Protein AF-A0A7D9LIM7-F1 (afdb_monomer_lite)

Organism: Paramuricea clavata (NCBI:txid317549)

Radius of gyration: 19.5 Å; chains: 1; bounding box: 39×49×57 Å

Secondary structure (DSSP, 8-state):
----PPPHHHHHHHHHH-SSPPTTTS----GGGSHHHHHHTTPPPPS-EEEEE--SHHHHHHHHHHHHH-SSEEEEEES-SSSHHHHHHHHTTPEEEE--TT-HHHHHHHHTTEEEEEEE--GGGT--HHHHHHHHHHHHHHHHHTT-SEEEEEE---HHHHTT-----HHHHHHHHHHHTTT-EEEEEEPP-

Structure (mmCIF, N/CA/C/O backbone):
data_AF-A0A7D9LIM7-F1
#
_entry.id   AF-A0A7D9LIM7-F1
#
loop_
_atom_site.group_PDB
_atom_site.id
_atom_site.type_symbol
_atom_site.label_atom_id
_atom_site.label_alt_id
_atom_site.label_comp_id
_atom_site.label_asym_id
_atom_site.label_entity_id
_atom_site.label_seq_id
_atom_site.pdbx_PDB_ins_code
_atom_site.Cartn_x
_atom_site.Cartn_y
_atom_site.Cartn_z
_atom_site.occupancy
_atom_site.B_iso_or_equiv
_atom_site.auth_seq_id
_atom_site.auth_comp_id
_atom_site.auth_asym_id
_atom_site.auth_atom_id
_atom_site.pdbx_PDB_model_num
ATOM 1 N N . THR A 1 1 ? -20.450 12.320 12.839 1.00 42.28 1 THR A N 1
ATOM 2 C CA . THR A 1 1 ? -20.352 13.782 12.617 1.00 42.28 1 THR A CA 1
ATOM 3 C C . THR A 1 1 ? -18.895 14.233 12.682 1.00 42.28 1 THR A C 1
ATOM 5 O O . THR A 1 1 ? -18.434 14.629 13.735 1.00 42.28 1 THR A O 1
ATOM 8 N N . TRP A 1 2 ? -18.149 14.119 11.572 1.00 34.06 2 TRP A N 1
ATOM 9 C CA . TRP A 1 2 ? -16.714 14.489 11.450 1.00 34.06 2 TRP A CA 1
ATOM 10 C C . TRP A 1 2 ? -16.369 15.052 10.046 1.00 34.06 2 TRP A C 1
ATOM 12 O O . TRP A 1 2 ? -15.216 15.102 9.632 1.00 34.06 2 TRP A O 1
ATOM 22 N N . CYS A 1 3 ? -17.380 15.469 9.279 1.00 34.19 3 CYS A N 1
ATOM 23 C CA . CYS A 1 3 ? -17.228 16.027 7.933 1.00 34.19 3 CYS A CA 1
ATOM 24 C C . CYS A 1 3 ? -18.175 17.217 7.783 1.00 34.19 3 CYS A C 1
ATOM 26 O O . CYS A 1 3 ? -19.328 17.047 7.401 1.00 34.19 3 CYS A O 1
ATOM 28 N N . ALA A 1 4 ? -17.690 18.412 8.106 1.00 46.47 4 ALA A N 1
ATOM 29 C CA . ALA A 1 4 ? -18.356 19.661 7.765 1.00 46.47 4 ALA A CA 1
ATOM 30 C C . ALA A 1 4 ? -17.348 20.575 7.058 1.00 46.47 4 ALA A C 1
ATOM 32 O O . ALA A 1 4 ? -16.203 20.701 7.499 1.00 46.47 4 ALA A O 1
ATOM 33 N N . LYS A 1 5 ? -17.766 21.184 5.942 1.00 41.69 5 LYS A N 1
ATOM 34 C CA . LYS A 1 5 ? -17.072 22.329 5.341 1.00 41.69 5 LYS A CA 1
ATOM 35 C C . LYS A 1 5 ? -17.491 23.569 6.130 1.00 41.69 5 LYS A C 1
ATOM 37 O O . LYS A 1 5 ? -18.683 23.851 6.214 1.00 41.69 5 LYS A O 1
ATOM 42 N N . TYR A 1 6 ? -16.529 24.280 6.705 1.00 55.56 6 TYR A N 1
ATOM 43 C CA . TYR A 1 6 ? -16.779 25.526 7.430 1.00 55.56 6 TYR A CA 1
ATOM 44 C C . TYR A 1 6 ? -16.590 26.732 6.506 1.00 55.56 6 TYR A C 1
ATOM 46 O O . TYR A 1 6 ? -15.760 26.690 5.599 1.00 55.56 6 TYR A O 1
ATOM 54 N N . ARG A 1 7 ? -17.357 27.799 6.749 1.00 60.97 7 ARG A N 1
ATOM 55 C CA . ARG A 1 7 ? -17.121 29.126 6.157 1.00 60.97 7 ARG A CA 1
ATOM 56 C C . ARG A 1 7 ? -16.008 29.838 6.931 1.00 60.97 7 ARG A C 1
ATOM 58 O O . ARG A 1 7 ? -15.891 29.613 8.133 1.00 60.97 7 ARG A O 1
ATOM 65 N N . GLU A 1 8 ? -15.222 30.689 6.275 1.00 67.12 8 GLU A N 1
ATOM 66 C CA . GLU A 1 8 ? -14.072 31.378 6.896 1.00 67.12 8 GLU A CA 1
ATOM 67 C C . GLU A 1 8 ? -14.460 32.188 8.143 1.00 67.12 8 GLU A C 1
ATOM 69 O O . GLU A 1 8 ? -13.792 32.096 9.169 1.00 67.12 8 GLU A O 1
ATOM 74 N N . GLU A 1 9 ? -15.605 32.869 8.106 1.00 73.94 9 GLU A N 1
ATOM 75 C CA . GLU A 1 9 ? -16.176 33.613 9.242 1.00 73.94 9 GLU A CA 1
ATOM 76 C C . GLU A 1 9 ? -16.407 32.715 10.470 1.00 73.94 9 GLU A C 1
ATOM 78 O O . GLU A 1 9 ? -16.164 33.106 11.610 1.00 73.94 9 GLU A O 1
ATOM 83 N N . TYR A 1 10 ? -16.839 31.473 10.237 1.00 69.25 10 TYR A N 1
ATOM 84 C CA . TYR A 1 10 ? -17.068 30.494 11.297 1.00 69.25 10 TYR A CA 1
ATOM 85 C C . TYR A 1 10 ? -15.749 29.935 11.844 1.00 69.25 10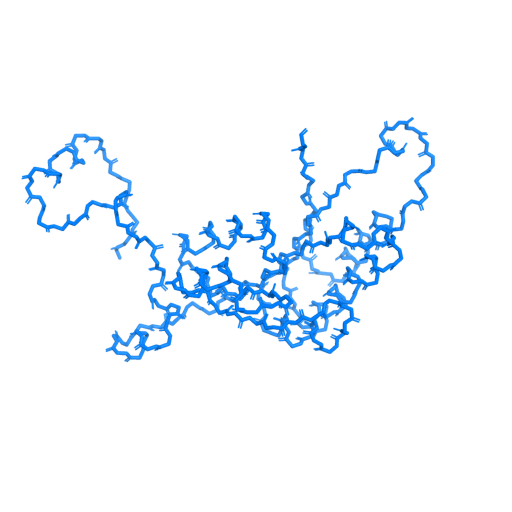 TYR A C 1
ATOM 87 O O . TYR A 1 10 ? -15.655 29.635 13.028 1.00 69.25 10 TYR A O 1
ATOM 95 N N . ILE A 1 11 ? -14.706 29.838 11.014 1.00 65.38 11 ILE A N 1
ATOM 96 C CA . ILE A 1 11 ? -13.359 29.446 11.456 1.00 65.38 11 ILE A CA 1
ATOM 97 C C . ILE A 1 11 ? -12.756 30.531 12.360 1.00 65.38 11 ILE A C 1
ATOM 99 O O . ILE A 1 11 ? -12.153 30.194 13.377 1.00 65.38 11 ILE A O 1
ATOM 103 N N . ALA A 1 12 ? -12.955 31.812 12.029 1.00 72.00 12 ALA A N 1
ATOM 104 C CA . ALA A 1 12 ? -12.515 32.936 12.857 1.00 72.00 12 ALA A CA 1
ATOM 105 C C . ALA A 1 12 ? -13.210 32.944 14.229 1.00 72.00 12 ALA A C 1
ATOM 107 O O . ALA A 1 12 ? -12.547 33.099 15.252 1.00 72.00 12 ALA A O 1
ATOM 108 N N . LEU A 1 13 ? -14.521 32.682 14.259 1.00 75.88 13 LEU A N 1
ATOM 109 C CA . LEU A 1 13 ? -15.275 32.541 15.506 1.00 75.88 13 LEU A CA 1
ATOM 110 C C . LEU A 1 13 ? -14.755 31.366 16.352 1.00 75.88 13 LEU A C 1
ATOM 112 O O . LEU A 1 13 ? -14.538 31.510 17.553 1.00 75.88 13 LEU A O 1
ATOM 116 N N . LEU A 1 14 ? -14.513 30.209 15.729 1.00 69.31 14 LEU A N 1
ATOM 117 C CA . LEU A 1 14 ? -13.977 29.045 16.432 1.00 69.31 14 LEU A CA 1
ATOM 118 C C . LEU A 1 14 ? -12.557 29.298 16.968 1.00 69.31 14 LEU A C 1
ATOM 120 O O . LEU A 1 14 ? -12.256 28.877 18.071 1.00 69.31 14 LEU A O 1
ATOM 124 N N . LEU A 1 15 ? -11.691 30.031 16.262 1.00 70.31 15 LEU A N 1
ATOM 125 C CA . LEU A 1 15 ? -10.365 30.398 16.793 1.00 70.31 15 LEU A CA 1
ATOM 126 C C . LEU A 1 15 ? -10.437 31.226 18.072 1.00 70.31 15 LEU A C 1
ATOM 128 O O . LEU A 1 15 ? -9.539 31.146 18.905 1.00 70.31 15 LEU A O 1
ATOM 132 N N . GLN A 1 16 ? -11.470 32.055 18.182 1.00 74.06 16 GLN A N 1
ATOM 133 C CA . GLN A 1 16 ? -11.596 33.031 19.250 1.00 74.06 16 GLN A CA 1
ATOM 134 C C . GLN A 1 16 ? -12.313 32.461 20.482 1.00 74.06 16 GLN A C 1
ATOM 136 O O . GLN A 1 16 ? -12.022 32.887 21.598 1.00 74.06 16 GLN A O 1
ATOM 141 N N . TYR A 1 17 ? -13.224 31.500 20.288 1.00 72.88 17 TYR A N 1
ATOM 142 C CA . TYR A 1 17 ? -14.103 30.989 21.347 1.00 72.88 17 TYR A CA 1
ATOM 143 C C . TYR A 1 17 ? -14.079 29.464 21.541 1.00 72.88 17 TYR A C 1
ATOM 145 O O . TYR A 1 17 ? -14.514 28.998 22.594 1.00 72.88 17 TYR A O 1
ATOM 153 N N . ASP A 1 18 ? -13.618 28.672 20.568 1.00 68.69 18 ASP A N 1
ATOM 154 C CA . ASP A 1 18 ? -13.553 27.212 20.713 1.00 68.69 18 ASP A CA 1
ATOM 155 C C . ASP A 1 18 ? -12.334 26.834 21.564 1.00 68.69 18 ASP A C 1
ATOM 157 O O . ASP A 1 18 ? -11.196 27.200 21.275 1.00 68.69 18 ASP A O 1
ATOM 161 N N . THR A 1 19 ? -12.569 26.080 22.635 1.00 61.91 19 THR A N 1
ATOM 162 C CA . THR A 1 19 ? -11.508 25.549 23.501 1.00 61.91 19 THR A CA 1
ATOM 163 C C . THR A 1 19 ? -10.830 24.320 22.892 1.00 61.91 19 THR A C 1
ATOM 165 O O . THR A 1 19 ? -9.839 23.819 23.429 1.00 61.91 19 THR A O 1
ATOM 168 N N . HIS A 1 20 ? -11.330 23.831 21.756 1.00 58.09 20 HIS A N 1
ATOM 169 C CA . HIS A 1 20 ? -10.741 22.742 20.998 1.00 58.09 20 HIS A CA 1
ATOM 170 C C . HIS A 1 20 ? -9.965 23.254 19.779 1.00 58.09 20 HIS A C 1
ATOM 172 O O . HIS A 1 20 ? -10.377 24.171 19.077 1.00 58.09 20 HIS A O 1
ATOM 178 N N . SER A 1 21 ? -8.844 22.601 19.460 1.00 57.22 21 SER A N 1
ATOM 179 C CA . SER A 1 21 ? -8.031 22.937 18.285 1.00 57.22 21 SER A CA 1
ATOM 180 C C . SER A 1 21 ? -8.862 22.880 17.000 1.00 57.22 21 SER A C 1
ATOM 182 O O . SER A 1 21 ? -9.677 21.977 16.827 1.00 57.22 21 SER A O 1
ATOM 184 N N . LEU A 1 22 ? -8.674 23.820 16.074 1.00 60.00 22 LEU A N 1
ATOM 185 C CA . LEU A 1 22 ? -9.439 23.823 14.828 1.00 60.00 22 LEU A CA 1
ATOM 186 C C . LEU A 1 22 ? -9.136 22.604 13.945 1.00 60.00 22 LEU A C 1
ATOM 188 O O . LEU A 1 22 ? -8.011 22.116 13.885 1.00 60.00 22 LEU A O 1
ATOM 192 N N . ASN A 1 23 ? -10.108 22.191 13.133 1.00 50.16 23 ASN A N 1
ATOM 193 C CA . ASN A 1 23 ? -9.974 21.087 12.174 1.00 50.16 23 ASN A CA 1
ATOM 194 C C . ASN A 1 23 ? -8.789 21.150 11.169 1.00 50.16 23 ASN A C 1
ATOM 196 O O . ASN A 1 23 ? -8.387 20.070 10.726 1.00 50.16 23 ASN A O 1
ATOM 200 N N . PRO A 1 24 ? -8.253 22.318 10.744 1.00 52.66 24 PRO A N 1
ATOM 201 C CA . PRO A 1 24 ? -7.021 22.413 9.944 1.00 52.66 24 PRO A CA 1
ATOM 202 C C . PRO A 1 24 ? -5.737 22.260 10.775 1.00 52.66 24 PRO A C 1
ATOM 204 O O . PRO A 1 24 ? -4.716 21.847 10.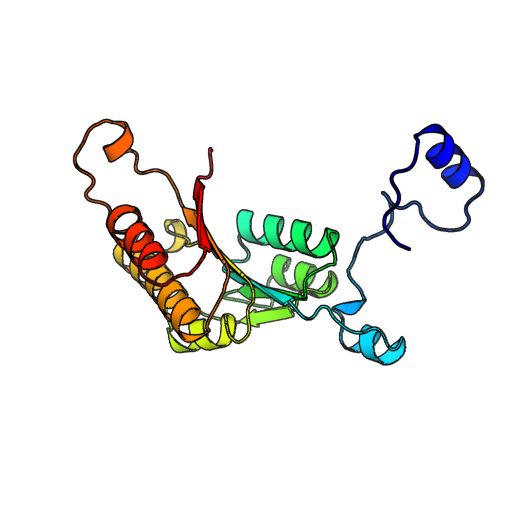243 1.00 52.66 24 PRO A O 1
ATOM 207 N N . ALA A 1 25 ? -5.792 22.581 12.071 1.00 51.12 25 ALA A N 1
ATOM 208 C CA . ALA A 1 25 ? -4.674 22.462 13.011 1.00 51.12 25 ALA A CA 1
ATOM 209 C C . ALA A 1 25 ? -4.696 21.138 13.800 1.00 51.12 25 ALA A C 1
ATOM 211 O O . ALA A 1 25 ? -3.726 20.790 14.472 1.00 51.12 25 ALA A O 1
ATOM 212 N N . ARG A 1 26 ? -5.796 20.376 13.729 1.00 61.97 26 ARG A N 1
ATOM 213 C CA . ARG A 1 26 ? -5.890 19.029 14.298 1.00 61.97 26 ARG A CA 1
ATOM 214 C C . ARG A 1 26 ? -5.074 18.053 13.468 1.00 61.97 26 ARG A C 1
ATOM 216 O O . ARG A 1 26 ? -5.267 17.922 12.261 1.00 61.97 26 ARG A O 1
ATOM 223 N N . VAL A 1 27 ? -4.235 17.287 14.155 1.00 55.25 27 VAL A N 1
ATOM 224 C CA . VAL A 1 27 ? -3.584 16.107 13.591 1.00 55.25 27 VAL A CA 1
ATOM 225 C C . VAL A 1 27 ? -4.678 15.086 13.256 1.00 55.25 27 VAL A C 1
ATOM 227 O O . VAL A 1 27 ? -5.216 14.419 14.138 1.00 55.25 27 VAL A O 1
ATOM 230 N N . ARG A 1 28 ? -5.069 15.013 11.977 1.00 60.72 28 ARG A N 1
ATOM 231 C CA . ARG A 1 28 ? -6.100 14.089 11.483 1.00 60.72 28 ARG A CA 1
ATOM 232 C C . ARG A 1 28 ? -5.517 12.694 11.339 1.00 60.72 28 ARG A C 1
ATOM 234 O O . ARG A 1 28 ? -5.067 12.297 10.270 1.00 60.72 28 ARG A O 1
ATOM 241 N N . VAL A 1 29 ? -5.511 11.968 12.446 1.00 64.94 29 VAL A N 1
ATOM 242 C CA . VAL A 1 29 ? -5.151 10.553 12.476 1.00 64.94 29 VAL A CA 1
ATOM 243 C C . VAL A 1 29 ? -6.434 9.740 12.615 1.00 64.94 29 VAL A C 1
ATOM 245 O O . VAL A 1 29 ? -7.228 10.030 13.513 1.00 64.94 29 VAL A O 1
ATOM 248 N N . PRO A 1 30 ? -6.680 8.740 11.751 1.00 69.81 30 PRO A N 1
ATOM 249 C CA . PRO A 1 30 ? -7.823 7.850 11.898 1.00 69.81 30 PRO A CA 1
ATOM 250 C C . PRO A 1 30 ? -7.597 6.941 13.109 1.00 69.81 30 PRO A C 1
ATOM 252 O O . PRO A 1 30 ? -7.072 5.838 12.989 1.00 69.81 30 PRO A O 1
ATOM 255 N N . LEU A 1 31 ? -7.974 7.417 14.298 1.00 71.81 31 LEU A N 1
ATOM 256 C CA . LEU A 1 31 ? -7.744 6.717 15.566 1.00 71.81 31 LEU A CA 1
ATOM 257 C C . LEU A 1 31 ? -8.446 5.350 15.620 1.00 71.81 31 LEU A C 1
ATOM 259 O O . LEU A 1 31 ? -7.963 4.446 16.289 1.00 71.81 31 LEU A O 1
ATOM 263 N N . SER A 1 32 ? -9.519 5.149 14.847 1.00 72.44 32 SER A N 1
ATOM 264 C CA . SER A 1 32 ? -10.163 3.839 14.661 1.00 72.44 32 SER A CA 1
ATOM 265 C C . SER A 1 32 ? -9.250 2.784 14.027 1.00 72.44 32 SER A C 1
ATOM 267 O O . SER A 1 32 ? -9.506 1.593 14.178 1.00 72.44 32 SER A O 1
ATOM 269 N N . ASN A 1 33 ? -8.176 3.189 13.342 1.00 73.94 33 ASN A N 1
ATOM 270 C CA . ASN A 1 33 ? -7.190 2.261 12.795 1.00 73.94 33 ASN A CA 1
ATOM 271 C C . ASN A 1 33 ? -6.182 1.770 13.849 1.00 73.94 33 ASN A C 1
ATOM 273 O O . ASN A 1 33 ? -5.518 0.761 13.603 1.00 73.94 33 ASN A O 1
ATOM 277 N N . LEU A 1 34 ? -6.071 2.441 15.005 1.00 77.94 34 LEU A N 1
ATOM 278 C CA . LEU A 1 34 ? -5.200 2.024 16.106 1.00 77.94 34 LEU A CA 1
ATOM 279 C C . LEU A 1 34 ? -5.915 0.961 16.958 1.00 77.94 34 LEU A C 1
ATOM 281 O O . LEU A 1 34 ? -6.966 1.263 17.534 1.00 77.94 34 LEU A O 1
ATOM 285 N N . PRO A 1 35 ? -5.378 -0.271 17.065 1.00 76.69 35 PRO A N 1
ATOM 286 C CA . PRO A 1 35 ? -6.028 -1.357 17.798 1.00 76.69 35 PRO A CA 1
ATOM 287 C C . PRO A 1 35 ? -6.351 -0.986 19.247 1.00 76.69 35 PRO A C 1
ATOM 289 O O . PRO A 1 35 ? -7.462 -1.230 19.717 1.00 76.69 35 PRO A O 1
ATOM 292 N N . GLU A 1 36 ? -5.413 -0.332 19.930 1.00 78.94 36 GLU A N 1
ATOM 293 C CA . GLU A 1 36 ? -5.534 0.078 21.327 1.00 78.94 36 GLU A CA 1
ATOM 294 C C . GLU A 1 36 ? -6.684 1.073 21.510 1.00 78.94 36 GLU A C 1
ATOM 296 O O . GLU A 1 36 ? -7.508 0.916 22.410 1.00 78.94 36 GLU A O 1
ATOM 301 N N . PHE A 1 37 ? -6.785 2.056 20.611 1.00 73.56 37 PHE A N 1
ATOM 302 C CA . PHE A 1 37 ? -7.847 3.058 20.637 1.00 73.56 37 PHE A CA 1
ATOM 303 C C . PHE A 1 37 ? -9.204 2.446 20.277 1.00 73.56 37 PHE A C 1
ATOM 305 O O . PHE A 1 37 ? -10.188 2.675 20.976 1.00 73.56 37 PHE A O 1
ATOM 312 N N . SER A 1 38 ? -9.261 1.625 19.223 1.00 73.06 38 SER A N 1
ATOM 313 C CA . SER A 1 38 ? -10.495 0.955 18.793 1.00 73.06 38 SER A CA 1
ATOM 314 C C . SER A 1 38 ? -11.105 0.113 19.917 1.00 73.06 38 SER A C 1
ATOM 316 O O . SER A 1 38 ? -12.310 0.179 20.154 1.00 73.06 38 SER A O 1
ATOM 318 N N . LYS A 1 39 ? -10.257 -0.594 20.678 1.00 76.50 39 LYS A N 1
ATOM 319 C CA . LYS A 1 39 ? -10.656 -1.404 21.829 1.00 76.50 39 LYS A CA 1
ATOM 320 C C . LYS A 1 39 ? -11.092 -0.544 23.014 1.00 76.50 39 LYS A C 1
ATOM 322 O O . LYS A 1 39 ? -12.105 -0.847 23.631 1.00 76.50 39 LYS A O 1
ATOM 327 N N . ALA A 1 40 ? -10.344 0.514 23.332 1.00 73.06 40 ALA A N 1
ATOM 328 C CA . ALA A 1 40 ? -10.638 1.380 24.473 1.00 73.06 40 ALA A CA 1
ATOM 329 C C . ALA A 1 40 ? -11.941 2.179 24.299 1.00 73.06 40 ALA A C 1
ATOM 331 O O . ALA A 1 40 ? -12.685 2.355 25.259 1.00 73.06 40 ALA A O 1
ATOM 332 N N . PHE A 1 41 ? -12.230 2.634 23.078 1.00 71.12 41 PHE A N 1
ATOM 333 C CA . PHE A 1 41 ? -13.379 3.493 22.769 1.00 71.12 41 PHE A CA 1
ATOM 334 C C . PHE A 1 41 ? -14.508 2.767 22.026 1.00 71.12 41 PHE A C 1
ATOM 336 O O . PHE A 1 41 ? -15.424 3.418 21.527 1.00 71.12 41 PHE A O 1
ATOM 343 N N . ASN A 1 42 ? -14.438 1.434 21.928 1.00 74.19 42 ASN A N 1
ATOM 344 C CA . ASN A 1 42 ? -15.410 0.585 21.232 1.00 74.19 42 ASN A CA 1
ATOM 345 C C . ASN A 1 42 ? -15.764 1.096 19.818 1.00 74.19 42 ASN A C 1
ATOM 347 O O . ASN A 1 42 ? -16.929 1.173 19.427 1.00 74.19 42 ASN A O 1
ATOM 351 N N . CYS A 1 43 ? -14.743 1.512 19.067 1.00 69.56 43 CYS A N 1
ATOM 352 C CA . CYS A 1 43 ? -14.887 2.021 17.706 1.00 69.56 43 CYS A CA 1
ATOM 353 C C . CYS A 1 43 ? -14.576 0.904 16.708 1.00 69.56 43 CYS A C 1
ATOM 355 O O . CYS A 1 43 ? -13.470 0.369 16.719 1.00 69.56 43 CYS A O 1
ATOM 357 N N . GLU A 1 44 ? -15.503 0.582 15.807 1.00 70.44 44 GLU A N 1
ATOM 358 C CA . GLU A 1 44 ? -15.233 -0.410 14.763 1.00 70.44 44 GLU A CA 1
ATOM 359 C C . GLU A 1 44 ? -14.236 0.137 13.720 1.00 70.44 44 GLU A C 1
ATOM 361 O O . GLU A 1 44 ? -14.455 1.222 13.163 1.00 70.44 44 GLU A O 1
ATOM 366 N N . PRO A 1 45 ? -13.143 -0.589 13.418 1.00 70.31 45 PRO A N 1
ATOM 367 C CA . PRO A 1 45 ? -12.234 -0.202 12.350 1.00 70.31 45 PRO A CA 1
ATOM 368 C C . PRO A 1 45 ? -12.915 -0.331 10.975 1.00 70.31 45 PRO A C 1
ATOM 370 O O . PRO A 1 45 ? -13.831 -1.142 10.795 1.00 70.31 45 PRO A O 1
ATOM 373 N N . PRO A 1 46 ? -12.459 0.421 9.958 1.00 75.81 46 PRO A N 1
ATOM 374 C CA . PRO A 1 46 ? -13.009 0.312 8.615 1.00 75.81 46 PRO A CA 1
ATOM 375 C C . PRO A 1 46 ? -12.835 -1.101 8.045 1.00 75.81 46 PRO A C 1
ATOM 377 O O . PRO A 1 46 ? -11.745 -1.668 8.088 1.00 75.81 46 PRO A O 1
ATOM 380 N N . LYS A 1 47 ? -13.900 -1.643 7.439 1.00 77.00 47 LYS A N 1
ATOM 381 C CA . LYS A 1 47 ? -13.908 -3.002 6.859 1.00 77.00 47 LYS A CA 1
ATOM 382 C C . LYS A 1 47 ? -13.018 -3.152 5.620 1.00 77.00 47 LYS A C 1
ATOM 384 O O . LYS A 1 47 ? -12.577 -4.252 5.312 1.00 77.00 47 LYS A O 1
ATOM 389 N N . ASN A 1 48 ? -12.775 -2.064 4.888 1.00 86.44 48 ASN A N 1
ATOM 390 C CA . ASN A 1 48 ? -12.002 -2.094 3.648 1.00 86.44 48 ASN A CA 1
ATOM 391 C C . ASN A 1 48 ? -10.532 -1.742 3.915 1.00 86.44 48 ASN A C 1
ATOM 393 O O . ASN A 1 48 ? -10.230 -0.627 4.351 1.00 86.44 48 ASN A O 1
ATOM 397 N N . THR A 1 49 ? -9.632 -2.670 3.584 1.00 88.25 49 THR A N 1
ATOM 398 C CA . THR A 1 49 ? -8.179 -2.486 3.704 1.00 88.25 49 THR A CA 1
ATOM 399 C C . THR A 1 49 ? -7.573 -2.024 2.379 1.00 88.25 49 THR A C 1
ATOM 401 O O . THR A 1 49 ? -7.776 -2.656 1.345 1.00 88.25 49 THR A O 1
ATOM 404 N N . CYS A 1 50 ? -6.796 -0.946 2.402 1.00 89.88 50 CYS A N 1
ATOM 405 C CA . CYS A 1 50 ? -5.982 -0.491 1.279 1.00 89.88 50 CYS A CA 1
ATOM 406 C C . CYS A 1 50 ? -4.512 -0.798 1.562 1.00 89.88 50 CYS A C 1
ATOM 408 O O . CYS A 1 50 ? -3.957 -0.321 2.554 1.00 89.88 50 CYS A O 1
ATOM 410 N N . THR A 1 51 ? -3.879 -1.569 0.682 1.00 90.56 51 THR A N 1
ATOM 411 C CA . THR A 1 51 ? -2.454 -1.895 0.778 1.00 90.56 51 THR A CA 1
ATOM 412 C C . THR A 1 51 ? -1.658 -1.000 -0.159 1.00 90.56 51 THR A C 1
ATOM 414 O O . THR A 1 51 ? -1.965 -0.906 -1.342 1.00 90.56 51 THR A O 1
ATOM 417 N N . VAL A 1 52 ? -0.632 -0.335 0.358 1.00 87.69 52 VAL A N 1
ATOM 418 C CA . VAL A 1 52 ? 0.254 0.534 -0.419 1.00 87.69 52 VAL A CA 1
ATOM 419 C C . VAL A 1 52 ? 1.652 -0.067 -0.410 1.00 87.69 52 VAL A C 1
ATOM 421 O O . VAL A 1 52 ? 2.297 -0.141 0.636 1.00 87.69 52 VAL A O 1
ATOM 424 N N . CYS A 1 53 ? 2.115 -0.506 -1.575 1.00 83.88 53 CYS A N 1
ATOM 425 C CA . CYS A 1 53 ? 3.439 -1.071 -1.778 1.00 83.88 53 CYS A CA 1
ATOM 426 C C . CYS A 1 53 ? 4.451 0.028 -2.097 1.00 83.88 53 CYS A C 1
ATOM 428 O O . CYS A 1 53 ? 4.333 0.719 -3.107 1.00 83.88 53 CYS A O 1
ATOM 430 N N . GLY A 1 54 ? 5.465 0.145 -1.235 1.00 76.38 54 GLY A N 1
ATOM 431 C CA . GLY A 1 54 ? 6.561 1.095 -1.378 1.00 76.38 54 GLY A CA 1
ATOM 432 C C . GLY A 1 54 ? 6.348 2.357 -0.545 1.00 76.38 54 GLY A C 1
ATOM 433 O O . GLY A 1 54 ? 5.482 3.174 -0.822 1.00 76.38 54 GLY A O 1
ATOM 434 N N . THR A 1 55 ? 7.203 2.582 0.453 1.00 72.75 55 THR A N 1
ATOM 435 C CA . THR A 1 55 ? 7.200 3.803 1.287 1.00 72.75 55 THR A CA 1
ATOM 436 C C . THR A 1 55 ? 8.062 4.932 0.703 1.00 72.75 55 THR A C 1
ATOM 438 O O . THR A 1 55 ? 8.623 5.747 1.443 1.00 72.75 55 THR A O 1
ATOM 441 N N . GLY A 1 56 ? 8.225 4.952 -0.624 1.00 76.81 56 GLY A N 1
ATOM 442 C CA . GLY A 1 56 ? 8.875 6.042 -1.357 1.00 76.81 56 GLY A CA 1
ATOM 443 C C . GLY A 1 56 ? 8.062 7.339 -1.289 1.00 76.81 56 GLY A C 1
ATOM 444 O O . GLY A 1 56 ? 7.069 7.421 -0.571 1.00 76.81 56 GLY A O 1
ATOM 445 N N . ALA A 1 57 ? 8.467 8.372 -2.031 1.00 79.25 57 ALA A N 1
ATOM 446 C CA . ALA A 1 57 ? 7.758 9.658 -2.024 1.00 79.25 57 ALA A CA 1
ATOM 447 C C . ALA A 1 57 ? 6.270 9.512 -2.407 1.00 79.25 57 ALA A C 1
ATOM 449 O O . ALA A 1 57 ? 5.399 9.990 -1.680 1.00 79.25 57 ALA A O 1
ATOM 450 N N . GLN A 1 58 ? 5.983 8.767 -3.479 1.00 80.69 58 GLN A N 1
ATOM 451 C CA . GLN A 1 58 ? 4.620 8.529 -3.966 1.00 80.69 58 GLN A CA 1
ATOM 452 C C . GLN A 1 58 ? 3.778 7.740 -2.964 1.00 80.69 58 GLN A C 1
ATOM 454 O O . GLN A 1 58 ? 2.739 8.219 -2.515 1.00 80.69 58 GLN A O 1
ATOM 459 N N . GLY A 1 59 ? 4.247 6.560 -2.547 1.00 84.25 59 GLY A N 1
ATOM 460 C CA . GLY A 1 59 ? 3.488 5.732 -1.613 1.00 84.25 59 GLY A CA 1
ATOM 461 C C . GLY A 1 59 ? 3.296 6.395 -0.248 1.00 84.25 59 GLY A C 1
ATOM 462 O O . GLY A 1 59 ? 2.225 6.277 0.337 1.00 84.25 59 GLY A O 1
ATOM 463 N N . PHE A 1 60 ? 4.265 7.184 0.234 1.00 85.88 60 PHE A N 1
ATOM 464 C CA . PHE A 1 60 ? 4.091 7.982 1.452 1.00 85.88 60 PHE A CA 1
ATOM 465 C C . PHE A 1 60 ? 2.993 9.044 1.295 1.00 85.88 60 PHE A C 1
ATOM 467 O O . PHE A 1 60 ? 2.174 9.209 2.198 1.00 85.88 60 PHE A O 1
ATOM 474 N N . SER A 1 61 ? 2.941 9.742 0.156 1.00 86.69 61 SER A N 1
ATOM 475 C CA . SER A 1 61 ? 1.881 10.715 -0.139 1.00 86.69 61 SER A CA 1
ATOM 476 C C . SER A 1 61 ? 0.501 10.049 -0.174 1.00 86.69 61 SER A C 1
ATOM 478 O O . SER A 1 61 ? -0.419 10.487 0.517 1.00 86.69 61 SER A O 1
ATOM 480 N N . VAL A 1 62 ? 0.385 8.917 -0.877 1.00 87.44 62 VAL A N 1
ATOM 481 C CA . VAL A 1 62 ? -0.867 8.153 -0.988 1.00 87.44 62 VAL A CA 1
ATOM 482 C C . VAL A 1 62 ? -1.338 7.641 0.371 1.00 87.44 62 VAL A C 1
ATOM 484 O O . VAL A 1 62 ? -2.517 7.780 0.695 1.00 87.44 62 VAL A O 1
ATOM 487 N N . VAL A 1 63 ? -0.438 7.094 1.196 1.00 88.81 63 VAL A N 1
ATOM 488 C CA . VAL A 1 63 ? -0.793 6.660 2.555 1.00 88.81 63 VAL A CA 1
ATOM 489 C C . VAL A 1 63 ? -1.325 7.837 3.369 1.00 88.81 63 VAL A C 1
AT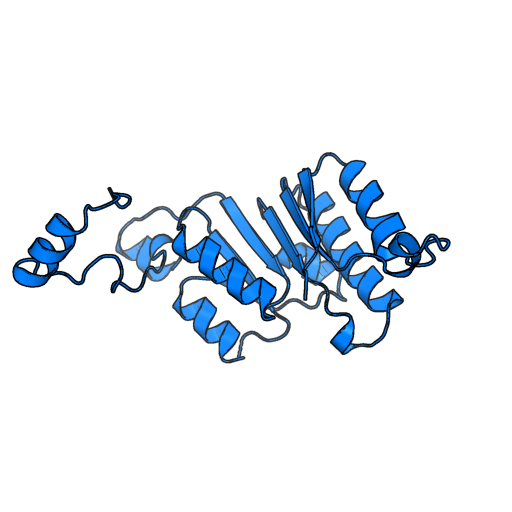OM 491 O O . VAL A 1 63 ? -2.383 7.700 3.972 1.00 88.81 63 VAL A O 1
ATOM 494 N N . ASN A 1 64 ? -0.656 8.995 3.366 1.00 86.56 64 ASN A N 1
ATOM 495 C CA . ASN A 1 64 ? -1.140 10.161 4.114 1.00 86.56 64 ASN A CA 1
ATOM 496 C C . ASN A 1 64 ? -2.519 10.624 3.632 1.00 86.56 64 ASN A C 1
ATOM 498 O O . ASN A 1 64 ? -3.410 10.797 4.458 1.00 86.56 64 ASN A O 1
ATOM 502 N N . ALA A 1 65 ? -2.724 10.748 2.320 1.00 86.50 65 ALA A N 1
ATOM 503 C CA . ALA A 1 65 ? -4.004 11.178 1.759 1.00 86.50 65 ALA A CA 1
ATOM 504 C C . ALA A 1 65 ? -5.150 10.215 2.120 1.00 86.50 65 ALA A C 1
ATOM 506 O O . ALA A 1 65 ? -6.259 10.631 2.463 1.00 86.50 65 ALA A O 1
ATOM 507 N N . LEU A 1 66 ? -4.887 8.907 2.081 1.00 86.06 66 LEU A N 1
ATOM 508 C CA . LEU A 1 66 ? -5.873 7.901 2.461 1.00 86.06 66 LEU A CA 1
ATOM 509 C C . LEU A 1 66 ? -6.130 7.891 3.982 1.00 86.06 66 LEU A C 1
ATOM 511 O O . LEU A 1 66 ? -7.278 7.698 4.391 1.00 86.06 66 LEU A O 1
ATOM 515 N N . LEU A 1 67 ? -5.099 8.106 4.814 1.00 84.88 67 LEU A N 1
ATOM 516 C CA . LEU A 1 67 ? -5.240 8.218 6.272 1.00 84.88 67 LEU A CA 1
ATOM 517 C C . LEU A 1 67 ? -6.092 9.438 6.640 1.00 84.88 67 LEU A C 1
ATOM 519 O O . LEU A 1 67 ? -7.002 9.319 7.456 1.00 84.88 67 LEU A O 1
ATOM 523 N N . GLU A 1 68 ? -5.855 10.581 5.995 1.00 82.12 68 GLU A N 1
ATOM 524 C CA . GLU A 1 68 ? -6.623 11.816 6.198 1.00 82.12 68 GLU A CA 1
ATOM 525 C C . GLU A 1 68 ? -8.102 11.664 5.822 1.00 82.12 68 GLU A C 1
ATOM 527 O O . GLU A 1 68 ? -8.972 12.274 6.446 1.00 82.12 68 GLU A O 1
ATOM 532 N N . HIS A 1 69 ? -8.406 10.826 4.826 1.00 82.00 69 HIS A N 1
ATOM 533 C CA . HIS A 1 69 ? -9.782 10.516 4.446 1.00 82.00 69 HIS A CA 1
ATOM 534 C C . HIS A 1 69 ? -10.495 9.609 5.469 1.00 82.00 69 HIS A C 1
ATOM 536 O O . HIS A 1 69 ? -11.720 9.653 5.577 1.00 82.00 69 HIS A O 1
ATOM 542 N N . GLY A 1 70 ? -9.756 8.774 6.210 1.00 77.38 70 GLY A N 1
ATOM 543 C CA . GLY A 1 70 ? -10.248 8.032 7.380 1.00 77.38 70 GLY A CA 1
ATOM 544 C C . GLY A 1 70 ? -11.283 6.926 7.127 1.00 77.38 70 GLY A C 1
ATOM 545 O O . GLY A 1 70 ? -11.801 6.352 8.080 1.00 77.38 70 GLY A O 1
ATOM 546 N N . LYS A 1 71 ? -11.601 6.600 5.865 1.00 81.81 71 LYS A N 1
ATOM 547 C CA . LYS A 1 71 ? -12.585 5.551 5.509 1.00 81.81 71 LYS A CA 1
ATOM 548 C C . LYS A 1 71 ? -11.994 4.158 5.288 1.00 81.81 71 LYS A C 1
ATOM 550 O O . LYS A 1 71 ? -12.752 3.219 5.059 1.00 81.81 71 LYS A O 1
ATOM 555 N N . TYR A 1 72 ? -10.671 4.028 5.294 1.00 84.94 72 TYR A N 1
ATOM 556 C CA . TYR A 1 72 ? -9.979 2.784 4.964 1.00 84.94 72 TYR A CA 1
ATOM 557 C C . TYR A 1 72 ? -8.962 2.435 6.042 1.00 84.94 72 TYR A C 1
ATOM 559 O O . TYR A 1 72 ? -8.308 3.318 6.607 1.00 84.94 72 TYR A O 1
ATOM 567 N N . ARG A 1 73 ? -8.795 1.134 6.278 1.00 87.81 73 ARG A N 1
ATOM 568 C CA . ARG A 1 73 ? -7.656 0.619 7.029 1.00 87.81 73 ARG A CA 1
ATOM 569 C C . ARG A 1 73 ? -6.456 0.594 6.100 1.00 87.81 73 ARG A C 1
ATOM 571 O O . ARG A 1 73 ? -6.576 0.122 4.972 1.00 87.81 73 ARG A O 1
ATOM 578 N N . ILE A 1 74 ? -5.318 1.120 6.535 1.00 90.25 74 ILE A N 1
ATOM 579 C CA . ILE A 1 74 ? -4.170 1.284 5.638 1.00 90.25 74 ILE A CA 1
ATOM 580 C C . ILE A 1 74 ? -3.035 0.392 6.059 1.00 90.25 74 ILE A C 1
ATOM 582 O O . ILE A 1 74 ? -2.577 0.469 7.195 1.00 90.25 74 ILE A O 1
ATOM 586 N N . ARG A 1 75 ? -2.561 -0.393 5.098 1.00 91.31 75 ARG A N 1
ATOM 587 C CA . ARG A 1 75 ? -1.388 -1.238 5.225 1.00 91.31 75 ARG A CA 1
ATOM 588 C C . ARG A 1 75 ? -0.276 -0.682 4.349 1.00 91.31 75 ARG A C 1
ATOM 590 O O . ARG A 1 75 ? -0.362 -0.726 3.125 1.00 91.31 75 ARG A O 1
ATOM 597 N N . ALA A 1 76 ? 0.762 -0.142 4.968 1.00 90.75 76 ALA A N 1
ATOM 598 C CA . ALA A 1 76 ? 1.946 0.339 4.276 1.00 90.75 76 ALA A CA 1
ATOM 599 C C . ALA A 1 76 ? 3.004 -0.769 4.248 1.00 90.75 76 ALA A C 1
ATOM 601 O O . ALA A 1 76 ? 3.489 -1.223 5.286 1.00 90.75 76 ALA A O 1
ATOM 602 N N . VAL A 1 77 ? 3.357 -1.201 3.041 1.00 89.94 77 VAL A N 1
ATOM 603 C CA . VAL A 1 77 ? 4.305 -2.286 2.810 1.00 89.94 77 VAL A CA 1
ATOM 604 C C . VAL A 1 77 ? 5.675 -1.697 2.506 1.00 89.94 77 VAL A C 1
ATOM 606 O O . VAL A 1 77 ? 5.842 -0.920 1.561 1.00 89.94 77 VAL A O 1
ATOM 609 N N . ALA A 1 78 ? 6.662 -2.073 3.313 1.00 86.38 78 ALA A N 1
ATOM 610 C CA . ALA A 1 78 ? 8.023 -1.558 3.235 1.00 86.38 78 ALA A CA 1
ATOM 611 C C . ALA A 1 78 ? 9.053 -2.690 3.318 1.00 86.38 78 ALA A C 1
ATOM 613 O O . ALA A 1 78 ? 8.824 -3.707 3.970 1.00 86.38 78 ALA A O 1
ATOM 614 N N . LYS A 1 79 ? 10.238 -2.479 2.731 1.00 82.88 79 LYS A N 1
ATOM 615 C CA . LYS A 1 79 ? 11.391 -3.380 2.922 1.00 82.88 79 LYS A CA 1
ATOM 616 C C . LYS A 1 79 ? 11.907 -3.351 4.371 1.00 82.88 79 LYS A C 1
ATOM 618 O O . LYS A 1 79 ? 12.327 -4.379 4.900 1.00 82.88 79 LYS A O 1
ATOM 623 N N . SER A 1 80 ? 11.845 -2.176 5.005 1.00 81.44 80 SER A N 1
ATOM 624 C CA . SER A 1 80 ? 12.224 -1.932 6.402 1.00 81.44 80 SER A CA 1
ATOM 625 C C . SER A 1 80 ? 11.127 -1.157 7.132 1.00 81.44 80 SER A C 1
ATOM 627 O O . SER A 1 80 ? 10.631 -0.145 6.632 1.00 81.44 80 SER A O 1
ATOM 629 N N . THR A 1 81 ? 10.768 -1.630 8.324 1.00 83.69 81 THR A N 1
ATOM 630 C CA . THR A 1 81 ? 9.748 -1.040 9.204 1.00 83.69 81 THR A CA 1
ATOM 631 C C . THR A 1 81 ? 10.310 -0.020 10.192 1.00 83.69 81 THR A C 1
ATOM 633 O O . THR A 1 81 ? 9.529 0.653 10.870 1.00 83.69 81 THR A O 1
ATOM 636 N N . ASP A 1 82 ? 11.636 0.119 10.244 1.00 83.88 82 ASP A N 1
ATOM 637 C CA . ASP A 1 82 ? 12.349 0.883 11.279 1.00 83.88 82 ASP A CA 1
ATOM 638 C C . ASP A 1 82 ? 12.826 2.250 10.772 1.00 83.88 82 ASP A C 1
ATOM 640 O O . ASP A 1 82 ? 13.319 3.090 11.521 1.00 83.88 82 ASP A O 1
ATOM 644 N N . ASN A 1 83 ? 12.630 2.516 9.481 1.00 82.69 83 ASN A N 1
ATOM 645 C CA . ASN A 1 83 ? 12.956 3.802 8.884 1.00 82.69 83 ASN A CA 1
ATOM 646 C C . ASN A 1 83 ? 12.053 4.910 9.446 1.00 82.69 83 ASN A C 1
ATOM 648 O O . ASN A 1 83 ? 10.852 4.713 9.638 1.00 82.69 83 ASN A O 1
ATOM 652 N N . ARG A 1 84 ? 12.596 6.130 9.582 1.00 84.94 84 ARG A N 1
ATOM 653 C CA . ARG A 1 84 ? 11.860 7.312 10.078 1.00 84.94 84 ARG A CA 1
ATOM 654 C C . ARG A 1 84 ? 10.504 7.506 9.389 1.00 84.94 84 ARG A C 1
ATOM 656 O O . ARG A 1 84 ? 9.511 7.754 10.062 1.00 84.94 84 ARG A O 1
ATOM 663 N N . LYS A 1 85 ? 10.432 7.342 8.061 1.00 82.38 85 LYS A N 1
ATOM 664 C CA . LYS A 1 85 ? 9.167 7.431 7.302 1.00 82.38 85 LYS A CA 1
ATOM 665 C C . LYS A 1 85 ? 8.157 6.358 7.717 1.00 82.38 85 LYS A C 1
ATOM 667 O O . LYS A 1 85 ? 6.985 6.672 7.876 1.00 82.38 85 LYS A O 1
ATOM 672 N N . ALA A 1 86 ? 8.601 5.119 7.914 1.00 83.88 86 ALA A N 1
ATOM 673 C CA . ALA A 1 86 ? 7.738 4.018 8.326 1.00 83.88 86 ALA A CA 1
ATOM 674 C C . ALA A 1 86 ? 7.205 4.248 9.751 1.00 83.88 86 ALA A C 1
ATOM 676 O O . ALA A 1 86 ? 6.000 4.164 9.979 1.00 83.88 86 ALA A O 1
ATOM 677 N N . LEU A 1 87 ? 8.073 4.647 10.685 1.00 85.81 87 LEU A N 1
ATOM 678 C CA . LEU A 1 87 ? 7.677 5.004 12.052 1.00 85.81 87 LEU A CA 1
ATOM 679 C C . LEU A 1 87 ? 6.661 6.157 12.083 1.00 85.81 87 LEU A C 1
ATOM 681 O O . LEU A 1 87 ? 5.685 6.089 12.826 1.00 85.81 87 LEU A O 1
ATOM 685 N N . LEU A 1 88 ? 6.831 7.173 11.228 1.00 85.69 88 LEU A N 1
ATOM 686 C CA . LEU A 1 88 ? 5.856 8.259 11.078 1.00 85.69 88 LEU A CA 1
ATOM 687 C C . LEU A 1 88 ? 4.493 7.752 10.590 1.00 85.69 88 LEU A C 1
ATOM 689 O O . LEU A 1 88 ? 3.470 8.164 11.127 1.00 85.69 88 LEU A O 1
ATOM 693 N N . LEU A 1 89 ? 4.459 6.850 9.603 1.00 85.62 89 LEU A N 1
ATOM 694 C CA . LEU A 1 89 ? 3.205 6.258 9.122 1.00 85.62 89 LEU A CA 1
ATOM 695 C C . LEU A 1 89 ? 2.507 5.439 10.214 1.00 85.62 89 LEU A C 1
ATOM 697 O O . LEU A 1 89 ? 1.292 5.546 10.375 1.00 85.62 89 LEU A O 1
ATOM 701 N N . ARG A 1 90 ? 3.276 4.688 11.009 1.00 85.44 90 ARG A N 1
ATOM 702 C CA . ARG A 1 90 ? 2.764 3.940 12.166 1.00 85.44 90 ARG A CA 1
ATOM 703 C C . ARG A 1 90 ? 2.124 4.866 13.197 1.00 85.44 90 ARG A C 1
ATOM 705 O O . ARG A 1 90 ? 1.002 4.623 13.622 1.00 85.44 90 ARG A O 1
ATOM 712 N N . GLY A 1 91 ? 2.801 5.966 13.538 1.00 82.56 91 GLY A N 1
ATOM 713 C CA . GLY A 1 91 ? 2.270 6.988 14.447 1.00 82.56 91 GLY A CA 1
ATOM 714 C C . GLY A 1 91 ? 1.000 7.669 13.924 1.00 82.56 91 GLY A C 1
ATOM 715 O O . GLY A 1 91 ? 0.178 8.128 14.711 1.00 82.56 91 GLY A O 1
ATOM 716 N N . LYS A 1 92 ? 0.798 7.684 12.602 1.00 82.94 92 LYS A N 1
ATOM 717 C CA . LYS A 1 92 ? -0.435 8.160 11.963 1.00 82.94 92 LYS A CA 1
ATOM 718 C C . LYS A 1 92 ? -1.511 7.075 11.791 1.00 82.94 92 LYS A C 1
ATOM 720 O O . LYS A 1 92 ? -2.502 7.316 11.108 1.00 82.94 92 LYS A O 1
ATOM 725 N N . GLY A 1 93 ? -1.345 5.895 12.388 1.00 83.31 93 GLY A N 1
ATOM 726 C CA . GLY A 1 93 ? -2.350 4.829 12.359 1.00 83.31 93 GLY A CA 1
ATOM 727 C C . GLY A 1 93 ? -2.330 3.952 11.104 1.00 83.31 93 GLY A C 1
ATOM 728 O O . GLY A 1 93 ? -3.336 3.310 10.806 1.00 83.31 93 GLY A O 1
ATOM 729 N N . ALA A 1 94 ? -1.222 3.912 10.355 1.00 87.88 94 ALA A N 1
ATOM 730 C CA . ALA A 1 94 ? -1.015 2.888 9.330 1.00 87.88 94 ALA A CA 1
ATOM 731 C C . ALA A 1 94 ? -0.436 1.600 9.938 1.00 87.88 94 ALA A C 1
ATOM 733 O O . ALA A 1 94 ? 0.493 1.634 10.747 1.00 87.88 94 ALA A O 1
ATOM 734 N N . GLU A 1 95 ? -0.934 0.455 9.482 1.00 89.06 95 GLU A N 1
ATOM 735 C CA . GLU A 1 95 ? -0.337 -0.853 9.732 1.00 89.06 95 GLU A CA 1
ATOM 736 C C . GLU A 1 95 ? 0.927 -0.987 8.874 1.00 89.06 95 GLU A C 1
ATOM 738 O O . GLU A 1 95 ? 0.870 -0.863 7.651 1.00 89.06 95 GLU A O 1
ATOM 743 N N . LEU A 1 96 ? 2.082 -1.226 9.493 1.00 89.50 96 LEU A N 1
ATOM 744 C CA . LEU A 1 96 ? 3.314 -1.487 8.754 1.00 89.50 96 LEU A CA 1
ATOM 745 C C . LEU A 1 96 ? 3.491 -2.983 8.534 1.00 89.50 96 LEU A C 1
ATOM 747 O O . LEU A 1 96 ? 3.514 -3.748 9.494 1.00 89.50 96 LEU A O 1
ATOM 751 N N . VAL A 1 97 ? 3.714 -3.381 7.284 1.00 90.06 97 VAL A N 1
ATOM 752 C CA . VAL A 1 97 ? 4.040 -4.764 6.934 1.00 90.06 97 VAL A CA 1
ATOM 753 C C . VAL A 1 97 ? 5.388 -4.806 6.237 1.00 90.06 97 VAL A C 1
ATOM 755 O O . VAL A 1 97 ? 5.631 -4.100 5.256 1.00 90.06 97 VAL A O 1
ATOM 758 N N . ARG A 1 98 ? 6.284 -5.648 6.753 1.00 89.56 98 ARG A N 1
ATOM 759 C CA . ARG A 1 98 ? 7.565 -5.912 6.107 1.00 89.56 98 ARG A CA 1
ATOM 760 C C . ARG A 1 98 ? 7.355 -6.923 4.984 1.00 89.56 98 ARG A C 1
ATOM 762 O O . ARG A 1 98 ? 6.990 -8.060 5.261 1.00 89.56 98 ARG A O 1
ATOM 769 N N . ALA A 1 99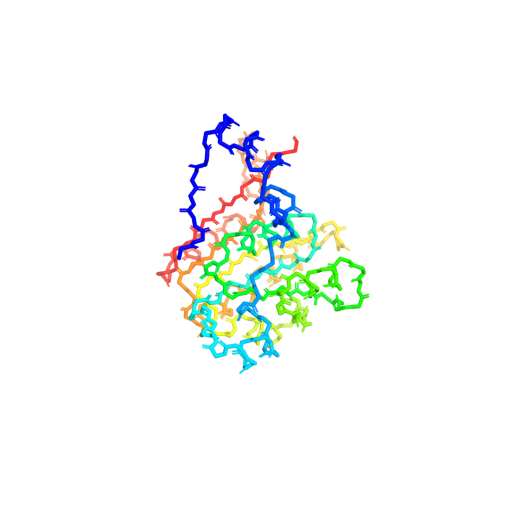 ? 7.619 -6.534 3.742 1.00 87.00 99 ALA A N 1
ATOM 770 C CA . ALA A 1 99 ? 7.621 -7.468 2.618 1.00 87.00 99 ALA A CA 1
ATOM 771 C C . ALA A 1 99 ? 8.683 -7.088 1.585 1.00 87.00 99 ALA A C 1
ATOM 773 O O . ALA A 1 99 ? 8.956 -5.907 1.356 1.00 87.00 99 ALA A O 1
ATOM 774 N N . ASN A 1 100 ? 9.265 -8.106 0.950 1.00 85.69 100 ASN A N 1
ATOM 775 C CA . ASN A 1 100 ? 10.096 -7.928 -0.230 1.00 85.69 100 ASN A CA 1
ATOM 776 C C . ASN A 1 100 ? 9.284 -8.294 -1.477 1.00 85.69 100 ASN A C 1
ATOM 778 O O . ASN A 1 100 ? 8.772 -9.407 -1.559 1.00 85.69 100 ASN A O 1
ATOM 782 N N . LEU A 1 101 ? 9.214 -7.382 -2.448 1.00 83.62 101 LEU A N 1
ATOM 783 C CA . LEU A 1 101 ? 8.476 -7.586 -3.698 1.00 83.62 101 LEU A CA 1
ATOM 784 C C . LEU A 1 101 ? 9.098 -8.674 -4.594 1.00 83.62 101 LEU A C 1
ATOM 786 O O . LEU A 1 101 ? 8.430 -9.211 -5.479 1.00 83.62 101 LEU A O 1
ATOM 790 N N . ASP A 1 102 ? 10.363 -9.033 -4.351 1.00 84.38 102 ASP A N 1
ATOM 791 C CA . ASP A 1 102 ? 11.014 -10.156 -5.034 1.00 84.38 102 ASP A CA 1
ATOM 792 C C . ASP A 1 102 ? 10.450 -11.522 -4.591 1.00 84.38 102 ASP A C 1
ATOM 794 O O . ASP A 1 102 ? 10.581 -12.498 -5.325 1.00 84.38 102 ASP A O 1
ATOM 798 N N . SER A 1 103 ? 9.828 -11.607 -3.406 1.00 86.81 103 SER A N 1
ATOM 799 C CA . SER A 1 103 ? 9.272 -12.849 -2.858 1.00 86.81 103 SER A CA 1
ATOM 800 C C . SER A 1 103 ? 7.758 -12.918 -3.105 1.00 86.81 103 SER A C 1
ATOM 802 O O . SER A 1 103 ? 7.012 -12.118 -2.533 1.00 86.81 103 SER A O 1
ATOM 804 N N . PRO A 1 104 ? 7.272 -13.887 -3.904 1.00 86.00 104 PRO A N 1
ATOM 805 C CA . PRO A 1 104 ? 5.842 -14.055 -4.161 1.00 86.00 104 PRO A CA 1
ATOM 806 C C . PRO A 1 104 ? 5.030 -14.269 -2.880 1.00 86.00 104 PRO A C 1
ATOM 808 O O . PRO A 1 104 ? 3.971 -13.668 -2.717 1.00 86.00 104 PRO A O 1
ATOM 811 N N . ASP A 1 105 ? 5.541 -15.064 -1.939 1.00 87.94 105 ASP A N 1
ATOM 812 C CA . ASP A 1 105 ? 4.842 -15.362 -0.685 1.00 87.94 105 ASP A CA 1
ATOM 813 C C . ASP A 1 105 ? 4.716 -14.124 0.206 1.00 87.94 105 ASP A C 1
ATOM 815 O O . ASP A 1 105 ? 3.664 -13.879 0.802 1.00 87.94 105 ASP A O 1
ATOM 819 N N . ALA A 1 106 ? 5.756 -13.283 0.235 1.00 87.94 106 ALA A N 1
ATOM 820 C CA . ALA A 1 106 ? 5.705 -12.009 0.939 1.00 87.94 106 ALA A CA 1
ATOM 821 C C . ALA A 1 106 ? 4.684 -11.053 0.297 1.00 87.94 106 ALA A C 1
ATOM 823 O O . ALA A 1 106 ? 3.945 -10.376 1.014 1.00 87.94 106 ALA A O 1
ATOM 824 N N . CYS A 1 107 ? 4.588 -11.031 -1.038 1.00 86.94 107 CYS A N 1
ATOM 825 C CA . CYS A 1 107 ? 3.559 -10.271 -1.752 1.00 86.94 107 CYS A CA 1
ATOM 826 C C . CYS A 1 107 ? 2.147 -10.761 -1.409 1.00 86.94 107 CYS A C 1
ATOM 828 O O . CYS A 1 107 ? 1.281 -9.936 -1.120 1.00 86.94 107 CYS A O 1
ATOM 830 N N . LYS A 1 108 ? 1.921 -12.080 -1.368 1.00 88.56 108 LYS A N 1
ATOM 831 C CA . LYS A 1 108 ? 0.629 -12.682 -0.989 1.00 88.56 108 LYS A CA 1
ATOM 832 C C . LYS A 1 108 ? 0.227 -12.314 0.433 1.00 88.56 108 LYS A C 1
ATOM 834 O O . LYS A 1 108 ? -0.898 -11.874 0.660 1.00 88.56 108 LYS A O 1
ATOM 839 N N . ALA A 1 109 ? 1.154 -12.425 1.383 1.00 88.88 109 ALA A N 1
ATOM 840 C CA . ALA A 1 109 ? 0.916 -12.019 2.764 1.00 88.88 109 ALA A CA 1
ATOM 841 C C . ALA A 1 109 ? 0.585 -10.519 2.873 1.00 88.88 109 ALA A C 1
ATOM 843 O O . ALA A 1 109 ? -0.312 -10.134 3.622 1.00 88.88 109 ALA A O 1
ATOM 844 N N . ALA A 1 110 ? 1.265 -9.678 2.090 1.00 88.25 110 ALA A N 1
ATOM 845 C CA . ALA A 1 110 ? 1.060 -8.236 2.095 1.00 88.25 110 ALA A CA 1
ATOM 846 C C . ALA A 1 110 ? -0.332 -7.826 1.581 1.00 88.25 110 ALA A C 1
ATOM 848 O O . ALA A 1 110 ? -0.988 -6.988 2.204 1.00 88.25 110 ALA A O 1
ATOM 849 N N . VAL A 1 111 ? -0.804 -8.431 0.486 1.00 88.44 111 VAL A N 1
ATOM 850 C CA . VAL A 1 111 ? -2.097 -8.093 -0.144 1.00 88.44 111 VAL A CA 1
ATOM 851 C C . VAL A 1 111 ? -3.283 -8.887 0.404 1.00 88.44 111 VAL A C 1
ATOM 853 O O . VAL A 1 111 ? -4.415 -8.670 -0.028 1.00 88.44 111 VAL A O 1
ATOM 856 N N . LYS A 1 112 ? -3.054 -9.789 1.364 1.00 87.75 112 LYS A N 1
ATOM 857 C CA . LYS A 1 112 ? -4.104 -10.606 1.974 1.00 87.75 112 LYS A CA 1
ATOM 858 C C . LYS A 1 112 ? -5.246 -9.729 2.500 1.00 87.75 112 LYS A C 1
ATOM 860 O O . LYS A 1 112 ? -5.007 -8.824 3.305 1.00 87.75 112 LYS A O 1
ATOM 865 N N . GLU A 1 113 ? -6.465 -10.025 2.040 1.00 86.44 113 GLU A N 1
ATOM 866 C CA . GLU A 1 113 ? -7.717 -9.326 2.389 1.00 86.44 113 GLU A CA 1
ATOM 867 C C . GLU A 1 113 ? -7.732 -7.826 2.030 1.00 86.44 113 GLU A C 1
ATOM 869 O O . GLU A 1 113 ? -8.529 -7.045 2.559 1.00 86.44 113 GLU A O 1
ATOM 874 N N . ALA A 1 114 ? -6.862 -7.394 1.113 1.00 88.88 114 ALA A N 1
ATOM 875 C CA . ALA A 1 114 ? -6.875 -6.029 0.616 1.00 88.88 114 ALA A CA 1
ATOM 876 C C . ALA A 1 114 ? -8.064 -5.805 -0.331 1.00 88.88 114 ALA A C 1
ATOM 878 O O . ALA A 1 114 ? -8.267 -6.517 -1.311 1.00 88.88 114 ALA A O 1
ATOM 879 N N . HIS A 1 115 ? -8.831 -4.750 -0.078 1.00 89.44 115 HIS A N 1
ATOM 880 C CA . HIS A 1 115 ? -9.860 -4.268 -0.992 1.00 89.44 115 HIS A CA 1
ATOM 881 C C . HIS A 1 115 ? -9.238 -3.561 -2.205 1.00 89.44 115 HIS A C 1
ATOM 883 O O . HIS A 1 115 ? -9.711 -3.709 -3.335 1.00 89.44 115 HIS A O 1
ATOM 889 N N . GLY A 1 116 ? -8.176 -2.788 -1.960 1.00 89.19 116 GLY A N 1
ATOM 890 C CA . GLY A 1 116 ? -7.430 -2.071 -2.985 1.00 89.19 116 GLY A CA 1
ATOM 891 C C . GLY A 1 116 ? -5.926 -2.135 -2.752 1.00 89.19 116 GLY A C 1
ATOM 892 O O . GLY A 1 116 ? -5.474 -2.153 -1.607 1.00 89.19 116 GLY A O 1
ATOM 893 N N . VAL A 1 117 ? -5.156 -2.155 -3.837 1.00 89.19 117 VAL A N 1
ATOM 894 C CA . VAL A 1 117 ? -3.690 -2.169 -3.807 1.00 89.19 117 VAL A CA 1
ATOM 895 C C . VAL A 1 117 ? -3.149 -1.015 -4.646 1.00 89.19 117 VAL A C 1
ATOM 897 O O . VAL A 1 117 ? -3.544 -0.852 -5.798 1.00 89.19 117 VAL A O 1
ATOM 900 N N . PHE A 1 118 ? -2.249 -0.216 -4.074 1.00 88.50 118 PHE A N 1
ATOM 901 C CA . PHE A 1 118 ? -1.447 0.774 -4.791 1.00 88.50 118 PHE A CA 1
ATOM 902 C C . PHE A 1 118 ? -0.015 0.256 -4.901 1.00 88.50 118 PHE A C 1
ATOM 904 O O . PHE A 1 118 ? 0.642 0.043 -3.884 1.00 88.50 118 PHE A O 1
ATOM 911 N N . LEU A 1 119 ? 0.456 0.034 -6.122 1.00 85.56 119 LEU A N 1
ATOM 912 C CA . LEU A 1 119 ? 1.758 -0.547 -6.412 1.00 85.56 119 LEU A CA 1
ATOM 913 C C . LEU A 1 119 ? 2.678 0.487 -7.054 1.00 85.56 119 LEU A C 1
ATOM 915 O O . LEU A 1 119 ? 2.357 1.031 -8.109 1.00 85.56 119 LEU A O 1
ATOM 919 N N . VAL A 1 120 ? 3.840 0.686 -6.434 1.00 82.00 120 VAL A N 1
ATOM 920 C CA . VAL A 1 120 ? 4.973 1.418 -7.004 1.00 82.00 120 VAL A CA 1
ATOM 921 C C . VAL A 1 120 ? 6.157 0.467 -7.090 1.00 82.00 120 VAL A C 1
ATOM 923 O O . VAL A 1 120 ? 6.550 -0.129 -6.083 1.00 82.00 120 VAL A O 1
ATOM 926 N N . THR A 1 121 ? 6.731 0.329 -8.279 1.00 77.62 121 THR A N 1
ATOM 927 C CA . THR A 1 121 ? 8.008 -0.361 -8.482 1.00 77.62 121 THR A CA 1
ATOM 928 C C . THR A 1 121 ? 9.145 0.657 -8.531 1.00 77.62 121 THR A C 1
ATOM 930 O O . THR A 1 121 ? 8.950 1.805 -8.923 1.00 77.62 121 THR A O 1
ATOM 933 N N . ASN A 1 122 ? 10.332 0.269 -8.057 1.00 72.56 122 ASN A N 1
ATOM 934 C CA . ASN A 1 122 ? 11.485 1.165 -7.994 1.00 72.56 122 ASN A CA 1
ATOM 935 C C . ASN A 1 122 ? 12.592 0.693 -8.938 1.00 72.56 122 ASN A C 1
ATOM 937 O O . ASN A 1 122 ? 13.521 0.005 -8.515 1.00 72.56 122 ASN A O 1
ATOM 941 N N . PHE A 1 123 ? 12.496 1.090 -10.207 1.00 65.00 123 PHE A N 1
ATOM 942 C CA . PHE A 1 123 ? 13.531 0.833 -11.209 1.00 65.00 123 PHE A CA 1
ATOM 943 C C . PHE A 1 123 ? 14.921 1.323 -10.767 1.00 65.00 123 PHE A C 1
ATOM 945 O O . PHE A 1 123 ? 15.914 0.603 -10.880 1.00 65.00 123 PHE A O 1
ATOM 952 N N . TRP A 1 124 ? 14.984 2.534 -10.206 1.00 62.41 124 TRP A N 1
ATOM 953 C CA . TRP A 1 124 ? 16.230 3.227 -9.861 1.00 62.41 124 TRP A CA 1
ATOM 954 C C . TRP A 1 124 ? 17.051 2.542 -8.767 1.00 62.41 124 TRP A C 1
ATOM 956 O O . TRP A 1 124 ? 18.223 2.852 -8.598 1.00 62.41 124 TRP A O 1
ATOM 966 N N . GLU A 1 125 ? 16.463 1.616 -8.008 1.00 66.06 125 GLU A N 1
ATOM 967 C CA . GLU A 1 125 ? 17.195 0.889 -6.966 1.00 66.06 125 GLU A CA 1
ATOM 968 C C . GLU A 1 125 ? 18.105 -0.201 -7.534 1.00 66.06 125 GLU A C 1
ATOM 970 O O . GLU A 1 125 ? 19.097 -0.576 -6.910 1.00 66.06 125 GLU A O 1
ATOM 975 N N . HIS A 1 126 ? 17.735 -0.764 -8.682 1.00 64.00 126 HIS A N 1
ATOM 976 C CA . HIS A 1 126 ? 18.384 -1.956 -9.220 1.00 64.00 126 HIS A CA 1
ATOM 977 C C . HIS A 1 126 ? 18.901 -1.762 -10.645 1.00 64.00 126 HIS A C 1
ATOM 979 O O . HIS A 1 126 ? 19.729 -2.559 -11.070 1.00 64.00 126 HIS A O 1
ATOM 985 N N . HIS A 1 127 ? 18.447 -0.722 -11.359 1.00 68.69 127 HIS A N 1
ATOM 986 C CA . HIS A 1 127 ? 18.752 -0.496 -12.778 1.00 68.69 127 HIS A CA 1
ATOM 987 C C . HIS A 1 127 ? 18.522 -1.753 -13.642 1.00 68.69 127 HIS A C 1
ATOM 989 O O . HIS A 1 127 ? 19.192 -1.965 -14.648 1.00 68.69 127 HIS A O 1
ATOM 995 N N . ASP A 1 128 ? 17.570 -2.591 -13.226 1.00 73.62 128 ASP A N 1
ATOM 996 C CA . ASP A 1 128 ? 17.285 -3.906 -13.792 1.00 73.62 128 ASP A CA 1
ATOM 997 C C . ASP A 1 128 ? 15.789 -3.975 -14.118 1.00 73.62 128 ASP A C 1
ATOM 999 O O . ASP A 1 128 ? 14.933 -4.052 -13.227 1.00 73.62 128 ASP A O 1
ATOM 1003 N N . GLU A 1 129 ? 15.485 -3.895 -15.415 1.00 69.56 129 GLU A N 1
ATOM 1004 C CA . GLU A 1 129 ? 14.118 -3.897 -15.943 1.00 69.56 129 GLU A CA 1
ATOM 1005 C C . GLU A 1 129 ? 13.416 -5.239 -15.698 1.00 69.56 129 GLU A C 1
ATOM 1007 O O . GLU A 1 129 ? 12.227 -5.267 -15.366 1.00 69.56 129 GLU A O 1
ATOM 1012 N N . ASP A 1 130 ? 14.143 -6.353 -15.800 1.00 75.06 130 ASP A N 1
ATOM 1013 C CA . ASP A 1 130 ? 13.586 -7.694 -15.625 1.00 75.06 130 ASP A CA 1
ATOM 1014 C C . ASP A 1 130 ? 13.212 -7.944 -14.168 1.00 75.06 130 ASP A C 1
ATOM 1016 O O . ASP A 1 130 ? 12.180 -8.558 -13.868 1.00 75.06 130 ASP A O 1
ATOM 1020 N N . ARG A 1 131 ? 14.034 -7.455 -13.236 1.00 78.12 131 ARG A N 1
ATOM 1021 C CA . ARG A 1 131 ? 13.723 -7.525 -11.809 1.00 78.12 131 ARG A CA 1
ATOM 1022 C C . ARG A 1 131 ? 12.521 -6.660 -11.456 1.00 78.12 131 ARG A C 1
ATOM 1024 O O . ARG A 1 131 ? 11.635 -7.134 -10.745 1.00 78.12 131 ARG A O 1
ATOM 1031 N N . GLU A 1 132 ? 12.453 -5.435 -11.971 1.00 77.12 132 GLU A N 1
ATOM 1032 C CA . GLU A 1 132 ? 11.295 -4.559 -11.772 1.00 77.12 132 GLU A CA 1
ATOM 1033 C C . GLU A 1 132 ? 10.008 -5.217 -12.294 1.00 77.12 132 GLU A C 1
ATOM 1035 O O . GLU A 1 132 ? 8.980 -5.257 -11.609 1.00 77.12 132 GLU A O 1
ATOM 1040 N N . PHE A 1 133 ? 10.084 -5.813 -13.484 1.00 78.38 133 PHE A N 1
ATOM 1041 C CA . PHE A 1 133 ? 8.974 -6.533 -14.087 1.00 78.38 133 PHE A CA 1
ATOM 1042 C C . PHE A 1 133 ? 8.537 -7.737 -13.243 1.00 78.38 133 PHE A C 1
ATOM 1044 O O . PHE A 1 133 ? 7.339 -7.932 -13.018 1.00 78.38 133 PHE A O 1
ATOM 1051 N N . LYS A 1 134 ? 9.489 -8.524 -12.722 1.00 82.94 134 LYS A N 1
ATOM 1052 C CA . LYS A 1 134 ? 9.204 -9.647 -11.812 1.00 82.94 134 LYS A CA 1
ATOM 1053 C C . LYS A 1 134 ? 8.504 -9.178 -10.538 1.00 82.94 134 LYS A C 1
ATOM 1055 O O . LYS A 1 134 ? 7.508 -9.784 -10.152 1.00 82.94 134 LYS A O 1
ATOM 1060 N N . GLN A 1 135 ? 8.959 -8.087 -9.925 1.00 83.25 135 GLN A N 1
ATOM 1061 C CA . GLN A 1 135 ? 8.315 -7.509 -8.740 1.00 83.25 135 GLN A CA 1
ATOM 1062 C C . GLN A 1 135 ? 6.872 -7.088 -9.034 1.00 83.25 135 GLN A C 1
ATOM 1064 O O . GLN A 1 135 ? 5.955 -7.449 -8.294 1.00 83.25 135 GLN A O 1
ATOM 1069 N N . GLY A 1 136 ? 6.657 -6.379 -10.147 1.00 82.81 136 GLY A N 1
ATOM 1070 C CA . GLY A 1 136 ? 5.323 -5.972 -10.578 1.00 82.81 136 GLY A CA 1
ATOM 1071 C C . GLY A 1 136 ? 4.403 -7.171 -10.805 1.00 82.81 136 GLY A C 1
ATOM 1072 O O . GLY A 1 136 ? 3.285 -7.212 -10.289 1.00 82.81 136 GLY A O 1
ATOM 1073 N N . LYS A 1 137 ? 4.898 -8.192 -11.512 1.00 84.56 137 LYS A N 1
ATOM 1074 C CA . LYS A 1 137 ? 4.161 -9.429 -11.781 1.00 84.56 137 LYS A CA 1
ATOM 1075 C C . LYS A 1 137 ? 3.797 -10.177 -10.498 1.00 84.56 137 LYS A C 1
ATOM 1077 O O . LYS A 1 137 ? 2.642 -10.561 -10.352 1.00 84.56 137 LYS A O 1
ATOM 1082 N N . ASN A 1 138 ? 4.733 -10.335 -9.563 1.00 87.50 138 ASN A N 1
ATOM 1083 C CA . ASN A 1 138 ? 4.491 -11.027 -8.294 1.00 87.50 138 ASN A CA 1
ATOM 1084 C C . ASN A 1 138 ? 3.346 -10.384 -7.503 1.00 87.50 138 ASN A C 1
ATOM 1086 O O . ASN A 1 138 ? 2.502 -11.086 -6.953 1.00 87.50 138 ASN A O 1
ATOM 1090 N N . VAL A 1 139 ? 3.296 -9.048 -7.458 1.00 85.56 139 VAL A N 1
ATOM 1091 C CA . VAL A 1 139 ? 2.220 -8.332 -6.761 1.00 85.56 139 VAL A CA 1
ATOM 1092 C C . VAL A 1 139 ? 0.896 -8.469 -7.502 1.00 85.56 139 VAL A C 1
ATOM 1094 O O . VAL A 1 139 ? -0.129 -8.680 -6.861 1.00 85.56 139 VAL A O 1
ATOM 1097 N N . VAL A 1 140 ? 0.894 -8.379 -8.834 1.00 85.31 140 VAL A N 1
ATOM 1098 C CA . VAL A 1 140 ? -0.327 -8.559 -9.636 1.00 85.31 140 VAL A CA 1
ATOM 1099 C C . VAL A 1 140 ? -0.893 -9.966 -9.469 1.00 85.31 140 VAL A C 1
ATOM 1101 O O . VAL A 1 140 ? -2.082 -10.104 -9.193 1.00 85.31 140 VAL A O 1
ATOM 1104 N N . ASP A 1 141 ? -0.054 -10.995 -9.581 1.00 86.75 141 ASP A N 1
ATOM 1105 C CA . ASP A 1 141 ? -0.465 -12.388 -9.398 1.00 86.75 141 ASP A CA 1
ATOM 1106 C C . ASP A 1 141 ? -0.987 -12.600 -7.955 1.00 86.75 141 ASP A C 1
ATOM 1108 O O . ASP A 1 141 ? -2.052 -13.184 -7.764 1.00 86.75 141 ASP A O 1
ATOM 1112 N N . ALA A 1 142 ? -0.345 -12.002 -6.941 1.00 88.00 142 ALA A N 1
ATOM 1113 C CA . ALA A 1 142 ? -0.844 -12.017 -5.563 1.00 88.00 142 ALA A CA 1
ATOM 1114 C C . ALA A 1 142 ? -2.193 -11.288 -5.390 1.00 88.00 142 ALA A C 1
ATOM 1116 O O . ALA A 1 142 ? -3.037 -11.731 -4.612 1.00 88.00 142 ALA A O 1
ATOM 1117 N N . CYS A 1 143 ? -2.429 -10.185 -6.107 1.00 86.88 143 CYS A N 1
ATOM 1118 C CA . CYS A 1 143 ? -3.709 -9.469 -6.079 1.00 86.88 143 CYS A CA 1
ATOM 1119 C C . CYS A 1 143 ? -4.840 -10.297 -6.697 1.00 86.88 143 CYS A C 1
ATOM 1121 O O . CYS A 1 143 ? -5.966 -10.260 -6.201 1.00 86.88 143 CYS A O 1
ATOM 1123 N N . ILE A 1 144 ? -4.536 -11.029 -7.771 1.00 84.44 144 ILE A N 1
ATOM 1124 C CA . ILE A 1 144 ? -5.478 -11.931 -8.440 1.00 84.44 144 ILE A CA 1
ATOM 1125 C C . ILE A 1 144 ? -5.859 -13.067 -7.493 1.00 84.44 144 ILE A C 1
ATOM 1127 O O . ILE A 1 144 ? -7.044 -13.281 -7.248 1.00 84.44 144 ILE A O 1
ATOM 1131 N N . GLU A 1 145 ? -4.870 -13.747 -6.912 1.00 86.12 145 GLU A N 1
ATOM 1132 C CA . GLU A 1 145 ? -5.113 -14.822 -5.944 1.00 86.12 145 GLU A CA 1
ATOM 1133 C C . GLU A 1 145 ? -5.841 -14.319 -4.687 1.00 86.12 145 GLU A C 1
ATOM 1135 O O . GLU A 1 145 ? -6.703 -15.006 -4.145 1.00 86.12 145 GLU A O 1
ATOM 1140 N N . GLY A 1 146 ? -5.525 -13.101 -4.240 1.00 83.94 146 GLY A N 1
ATOM 1141 C CA . GLY A 1 146 ? -6.149 -12.458 -3.085 1.00 83.94 146 GLY A CA 1
ATOM 1142 C C . GLY A 1 146 ? -7.546 -11.882 -3.341 1.00 83.94 146 GLY A C 1
ATOM 1143 O O . GLY A 1 146 ? -8.160 -11.378 -2.401 1.00 83.94 146 GLY A O 1
ATOM 1144 N N . GLY A 1 147 ? -8.053 -11.919 -4.579 1.00 84.94 147 GLY A N 1
ATOM 1145 C CA . GLY A 1 147 ? -9.376 -11.390 -4.927 1.00 84.94 147 GLY A CA 1
ATOM 1146 C C . GLY A 1 147 ? -9.506 -9.868 -4.774 1.00 84.94 147 GLY A C 1
ATOM 1147 O O . GLY A 1 147 ? -10.585 -9.360 -4.454 1.00 84.94 147 GLY A O 1
ATOM 1148 N N . VAL A 1 148 ? -8.413 -9.125 -4.975 1.00 87.00 148 VAL A N 1
ATOM 1149 C CA . VAL A 1 148 ? -8.380 -7.662 -4.834 1.00 87.00 148 VAL A CA 1
ATOM 1150 C C . VAL A 1 148 ? -9.273 -7.008 -5.891 1.00 87.00 148 VAL A C 1
ATOM 1152 O O . VAL A 1 148 ? -9.163 -7.286 -7.082 1.00 87.00 148 VAL A O 1
ATOM 1155 N N . LYS A 1 149 ? -10.137 -6.073 -5.478 1.00 84.12 149 LYS A N 1
ATOM 1156 C CA . LYS A 1 149 ? -11.109 -5.433 -6.386 1.00 84.12 149 LYS A CA 1
ATOM 1157 C C . LYS A 1 149 ? -10.505 -4.306 -7.222 1.00 84.12 149 LYS A C 1
ATOM 1159 O O . LYS A 1 149 ? -10.915 -4.084 -8.365 1.00 84.12 149 LYS A O 1
ATOM 1164 N N . HIS A 1 150 ? -9.547 -3.583 -6.646 1.00 86.06 150 HIS A N 1
ATOM 1165 C CA . HIS A 1 150 ? -8.947 -2.396 -7.246 1.00 86.06 150 HIS A CA 1
ATOM 1166 C C . HIS A 1 150 ? -7.424 -2.456 -7.196 1.00 86.06 150 HIS A C 1
ATOM 1168 O O . HIS A 1 150 ? -6.840 -2.533 -6.120 1.00 86.06 150 HIS A O 1
ATOM 1174 N N . LEU A 1 151 ? -6.781 -2.346 -8.354 1.00 84.19 151 LEU A N 1
ATOM 1175 C CA . LEU A 1 151 ? -5.329 -2.238 -8.451 1.00 84.19 151 LEU A CA 1
ATOM 1176 C C . LEU A 1 151 ? -4.970 -0.901 -9.095 1.00 84.19 151 LEU A C 1
ATOM 1178 O O . LEU A 1 151 ? -5.433 -0.574 -10.185 1.00 84.19 151 LEU A O 1
ATOM 1182 N N . ILE A 1 152 ? -4.130 -0.123 -8.436 1.00 85.38 152 ILE A N 1
ATOM 1183 C CA . ILE A 1 152 ? -3.571 1.103 -8.990 1.00 85.38 152 ILE A CA 1
ATOM 1184 C C . ILE A 1 152 ? -2.073 0.888 -9.120 1.00 85.38 152 ILE A C 1
ATOM 1186 O O . ILE A 1 152 ? -1.409 0.573 -8.139 1.00 85.38 152 ILE A O 1
ATOM 1190 N N . PHE A 1 153 ? -1.554 1.030 -10.331 1.00 82.62 153 PHE A N 1
ATOM 1191 C CA . PHE A 1 153 ? -0.130 0.891 -10.607 1.00 82.62 153 PHE A CA 1
ATOM 1192 C C . PHE A 1 153 ? 0.439 2.257 -10.987 1.00 82.62 153 PHE A C 1
ATOM 1194 O O . PHE A 1 153 ? -0.057 2.867 -11.936 1.00 82.62 153 PHE A O 1
ATOM 1201 N N . SER A 1 154 ? 1.439 2.737 -10.247 1.00 77.12 154 SER A N 1
ATOM 1202 C CA . SER A 1 154 ? 2.213 3.924 -10.623 1.00 77.12 154 SER A CA 1
ATOM 1203 C C . SER A 1 154 ? 3.359 3.478 -11.516 1.00 77.12 154 SER A C 1
ATOM 1205 O O . SER A 1 154 ? 4.210 2.698 -11.090 1.00 77.12 154 SER A O 1
ATOM 1207 N N . GLY A 1 155 ? 3.350 3.938 -12.760 1.00 70.00 155 GLY A N 1
ATOM 1208 C CA . GLY A 1 155 ? 4.395 3.656 -13.735 1.00 70.00 155 GLY A CA 1
ATOM 1209 C C . GLY A 1 155 ? 4.783 4.919 -14.492 1.00 70.00 155 GLY A C 1
ATOM 1210 O O . GLY A 1 155 ? 4.166 5.964 -14.332 1.00 70.00 155 GLY A O 1
ATOM 1211 N N . GLN A 1 156 ? 5.794 4.824 -15.348 1.00 63.41 156 GLN A N 1
ATOM 1212 C CA . GLN A 1 156 ? 6.150 5.905 -16.270 1.00 63.41 156 GLN A CA 1
ATOM 1213 C C . GLN A 1 156 ? 5.666 5.582 -17.680 1.00 63.41 156 GLN A C 1
ATOM 1215 O O . GLN A 1 156 ? 5.480 4.413 -18.032 1.00 63.41 156 GLN A O 1
ATOM 1220 N N . GLU A 1 157 ? 5.431 6.615 -18.485 1.00 59.38 157 GLU A N 1
ATOM 1221 C CA . GLU A 1 157 ? 5.109 6.422 -19.893 1.00 59.38 157 GLU A CA 1
ATOM 1222 C C . GLU A 1 157 ? 6.318 5.888 -20.659 1.00 59.38 157 GLU A C 1
ATOM 1224 O O . GLU A 1 157 ? 7.474 6.211 -20.382 1.00 59.38 157 GLU A O 1
ATOM 1229 N N . ASN A 1 158 ? 6.052 5.060 -21.669 1.00 58.72 158 ASN A N 1
ATOM 1230 C CA . ASN A 1 158 ? 7.120 4.585 -22.528 1.00 58.72 158 ASN A CA 1
ATOM 1231 C C . ASN A 1 158 ? 7.536 5.694 -23.504 1.00 58.72 158 ASN A C 1
ATOM 1233 O O . ASN A 1 158 ? 6.836 5.964 -24.483 1.00 58.72 158 ASN A O 1
ATOM 1237 N N . VAL A 1 159 ? 8.710 6.279 -23.272 1.00 56.50 159 VAL A N 1
ATOM 1238 C CA . VAL A 1 159 ? 9.260 7.367 -24.095 1.00 56.50 159 VAL A CA 1
ATOM 1239 C C . VAL A 1 159 ? 9.463 6.945 -25.559 1.00 56.50 159 VAL A C 1
ATOM 1241 O O . VAL A 1 159 ? 9.254 7.750 -26.464 1.00 56.50 159 VAL A O 1
ATOM 1244 N N . LEU A 1 160 ? 9.807 5.678 -25.827 1.00 57.22 160 LEU A N 1
ATOM 1245 C CA . LEU A 1 160 ? 9.981 5.171 -27.197 1.00 57.22 160 LEU A CA 1
ATOM 1246 C C . LEU A 1 160 ? 8.649 5.121 -27.948 1.00 57.22 160 LEU A C 1
ATOM 1248 O O . LEU A 1 160 ? 8.580 5.553 -29.096 1.00 57.22 160 LEU A O 1
ATOM 1252 N N . LYS A 1 161 ? 7.580 4.680 -27.279 1.00 58.06 161 LYS A N 1
ATOM 1253 C CA . LYS A 1 161 ? 6.228 4.667 -27.838 1.00 58.06 161 LYS A CA 1
ATOM 1254 C C . LYS A 1 161 ? 5.719 6.080 -28.118 1.00 58.06 161 LYS A C 1
ATOM 1256 O O . LYS A 1 161 ? 5.133 6.303 -29.172 1.00 58.06 161 LYS A O 1
ATOM 1261 N N . LEU A 1 162 ? 5.967 7.029 -27.211 1.00 59.69 162 LEU A N 1
ATOM 1262 C CA . LEU A 1 162 ? 5.628 8.444 -27.417 1.00 59.69 162 LEU A CA 1
ATOM 1263 C C . LEU A 1 162 ? 6.369 9.044 -28.617 1.00 59.69 162 LEU A C 1
ATOM 1265 O O . LEU A 1 162 ? 5.823 9.878 -29.330 1.00 59.69 162 LEU A O 1
ATOM 1269 N N . ARG A 1 163 ? 7.596 8.583 -28.876 1.00 54.47 163 ARG A N 1
ATOM 1270 C CA . ARG A 1 163 ? 8.408 8.998 -30.025 1.00 54.47 163 ARG A CA 1
ATOM 1271 C C . ARG A 1 163 ? 8.146 8.195 -31.308 1.00 54.47 163 ARG A C 1
ATOM 1273 O O . ARG A 1 163 ? 8.877 8.371 -32.276 1.00 54.47 163 ARG A O 1
ATOM 1280 N N . GLY A 1 164 ? 7.127 7.331 -31.335 1.00 58.59 164 GLY A N 1
ATOM 1281 C CA . GLY A 1 164 ? 6.740 6.557 -32.522 1.00 58.59 164 GLY A CA 1
ATOM 1282 C C . GLY A 1 164 ? 7.598 5.316 -32.804 1.00 58.59 164 GLY A C 1
ATOM 1283 O O . GLY A 1 164 ? 7.450 4.697 -33.854 1.00 58.59 164 GLY A O 1
ATOM 1284 N N . TYR A 1 165 ? 8.473 4.921 -31.877 1.00 59.34 165 TYR A N 1
ATOM 1285 C CA . TYR A 1 165 ? 9.293 3.716 -31.990 1.00 59.34 165 TYR A CA 1
ATOM 1286 C C . TYR A 1 165 ? 8.579 2.493 -31.400 1.00 59.34 165 TYR A C 1
ATOM 1288 O O . TYR A 1 165 ? 7.775 2.593 -30.468 1.00 59.34 165 TYR A O 1
ATOM 1296 N N . ALA A 1 166 ? 8.898 1.308 -31.930 1.00 57.75 166 ALA A N 1
ATOM 1297 C CA . ALA A 1 166 ? 8.366 0.046 -31.427 1.00 57.75 166 ALA A CA 1
ATOM 1298 C C . ALA A 1 166 ? 8.720 -0.141 -29.940 1.00 57.75 166 ALA A C 1
ATOM 1300 O O . ALA A 1 166 ? 9.887 -0.126 -29.546 1.00 57.75 166 ALA A O 1
ATOM 1301 N N . CYS A 1 167 ? 7.686 -0.317 -29.116 1.00 50.25 167 CYS A N 1
ATOM 1302 C CA . CYS A 1 167 ? 7.803 -0.506 -27.675 1.00 50.25 167 CYS A CA 1
ATOM 1303 C C . CYS A 1 167 ? 8.503 -1.842 -27.378 1.00 50.25 167 CYS A C 1
ATOM 1305 O O . CYS A 1 167 ? 7.904 -2.897 -27.567 1.00 50.25 167 CYS A O 1
ATOM 1307 N N . ARG A 1 168 ? 9.751 -1.798 -26.895 1.00 52.94 168 ARG A N 1
ATOM 1308 C CA . ARG A 1 168 ? 10.490 -2.984 -26.410 1.00 52.94 168 ARG A CA 1
ATOM 1309 C C . ARG A 1 168 ? 10.340 -3.225 -24.906 1.00 52.94 168 ARG A C 1
ATOM 1311 O O . ARG A 1 168 ? 10.862 -4.204 -24.396 1.00 52.94 168 ARG A O 1
ATOM 1318 N N . ASP A 1 169 ? 9.617 -2.349 -24.214 1.00 53.94 169 ASP A N 1
ATOM 1319 C CA . ASP A 1 169 ? 9.462 -2.399 -22.763 1.00 53.94 169 ASP A CA 1
ATOM 1320 C C . ASP A 1 169 ? 8.366 -3.403 -22.341 1.00 53.94 169 ASP A C 1
ATOM 1322 O O . ASP A 1 169 ? 7.188 -3.239 -22.714 1.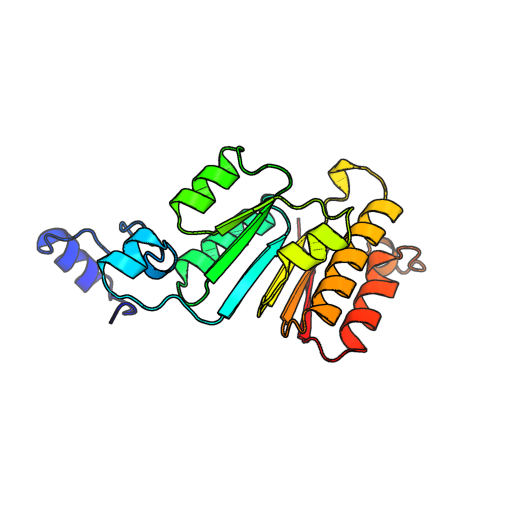00 53.94 169 ASP A O 1
ATOM 1326 N N . PRO A 1 170 ? 8.715 -4.439 -21.559 1.00 55.22 170 PRO A N 1
ATOM 1327 C CA . PRO A 1 170 ? 7.768 -5.449 -21.096 1.00 55.22 170 PRO A CA 1
ATOM 1328 C C . PRO A 1 170 ? 6.758 -4.914 -20.061 1.00 55.22 170 PRO A C 1
ATOM 1330 O O . PRO A 1 170 ? 5.674 -5.487 -19.905 1.00 55.22 170 PRO A O 1
ATOM 1333 N N . ARG A 1 171 ? 7.029 -3.793 -19.375 1.00 54.25 171 ARG A N 1
ATOM 1334 C CA . ARG A 1 171 ? 6.185 -3.260 -18.284 1.00 54.25 171 ARG A CA 1
ATOM 1335 C C . ARG A 1 171 ? 4.803 -2.835 -18.780 1.00 54.25 171 ARG A C 1
ATOM 1337 O O . ARG A 1 171 ? 3.784 -3.234 -18.221 1.00 54.25 171 ARG A O 1
ATOM 1344 N N . ILE A 1 172 ? 4.743 -2.077 -19.874 1.00 49.59 172 ILE A N 1
ATOM 1345 C CA . ILE A 1 172 ? 3.482 -1.528 -20.411 1.00 49.59 172 ILE A CA 1
ATOM 1346 C C . ILE A 1 172 ? 2.742 -2.531 -21.300 1.00 49.59 172 ILE A C 1
ATOM 1348 O O . ILE A 1 172 ? 1.508 -2.539 -21.331 1.00 49.59 172 ILE A O 1
ATOM 1352 N N . SER A 1 173 ? 3.483 -3.381 -22.010 1.00 45.38 173 SER A N 1
ATOM 1353 C CA . SER A 1 173 ? 2.928 -4.374 -22.932 1.00 45.38 173 SER A CA 1
ATOM 1354 C C . SER A 1 173 ? 2.309 -5.576 -22.210 1.00 45.38 173 SER A C 1
ATOM 1356 O O . SER A 1 173 ? 1.321 -6.109 -22.706 1.00 45.38 173 SER A O 1
ATOM 1358 N N . THR A 1 174 ? 2.799 -5.954 -21.020 1.00 50.28 174 THR A N 1
ATOM 1359 C CA . THR A 1 174 ? 2.340 -7.175 -20.323 1.00 50.28 174 THR A CA 1
ATOM 1360 C C . THR A 1 174 ? 1.466 -6.922 -19.092 1.00 50.28 174 THR A C 1
ATOM 1362 O O . THR A 1 174 ? 0.522 -7.678 -18.862 1.00 50.28 174 THR A O 1
ATOM 1365 N N . LEU A 1 175 ? 1.706 -5.863 -18.305 1.00 51.00 175 LEU A N 1
ATOM 1366 C CA . LEU A 1 175 ? 0.904 -5.605 -17.094 1.00 51.00 175 LEU A CA 1
ATOM 1367 C C . LEU A 1 175 ? -0.502 -5.084 -17.436 1.00 51.00 175 LEU A C 1
ATOM 1369 O O . LEU A 1 175 ? -1.484 -5.463 -16.796 1.00 51.00 175 LEU A O 1
ATOM 1373 N N . ARG A 1 176 ? -0.619 -4.261 -18.488 1.00 49.53 176 ARG A N 1
ATOM 1374 C CA . ARG A 1 176 ? -1.883 -3.632 -18.908 1.00 49.53 176 ARG A CA 1
ATOM 1375 C C . ARG A 1 176 ? -2.920 -4.644 -19.428 1.00 49.53 176 ARG A C 1
ATOM 1377 O O . ARG A 1 176 ? -4.075 -4.534 -19.020 1.00 49.53 176 ARG A O 1
ATOM 1384 N N . PRO A 1 177 ? -2.569 -5.639 -20.271 1.00 47.56 177 PRO A N 1
ATOM 1385 C CA . PRO A 1 177 ? -3.516 -6.675 -20.693 1.00 47.56 177 PRO A CA 1
ATOM 1386 C C . PRO A 1 177 ? -3.835 -7.673 -19.576 1.00 47.56 177 PRO A C 1
ATOM 1388 O O . PRO A 1 177 ? -4.989 -8.065 -19.425 1.00 47.56 177 PRO A O 1
ATOM 1391 N N . ARG A 1 178 ? -2.842 -8.046 -18.758 1.00 49.34 178 ARG A N 1
ATOM 1392 C CA . ARG A 1 178 ? -2.987 -9.072 -17.711 1.00 49.34 178 ARG A CA 1
ATOM 1393 C C . ARG A 1 178 ? -3.906 -8.622 -16.571 1.00 49.34 178 ARG A C 1
ATOM 1395 O O . ARG A 1 178 ? -4.721 -9.413 -16.113 1.00 49.34 178 ARG A O 1
ATOM 1402 N N . ALA A 1 179 ? -3.862 -7.342 -16.190 1.00 47.81 179 ALA A N 1
ATOM 1403 C CA . ALA A 1 179 ? -4.800 -6.778 -15.217 1.00 47.81 179 ALA A CA 1
ATOM 1404 C C . ALA A 1 179 ? -6.238 -6.645 -15.770 1.00 47.81 179 ALA A C 1
ATOM 1406 O O . ALA A 1 179 ? -7.205 -6.793 -15.026 1.00 47.81 179 ALA A O 1
ATOM 1407 N N . ARG A 1 180 ? -6.388 -6.426 -17.088 1.00 45.19 180 ARG A N 1
ATOM 1408 C CA . ARG A 1 180 ? -7.690 -6.339 -17.779 1.00 45.19 180 ARG A CA 1
ATOM 1409 C C . ARG A 1 180 ? -8.364 -7.697 -17.989 1.00 45.19 180 ARG A C 1
ATOM 1411 O O . ARG A 1 180 ? -9.586 -7.755 -18.032 1.00 45.19 180 ARG A O 1
ATOM 1418 N N . LEU A 1 181 ? -7.581 -8.766 -18.127 1.00 41.25 181 LEU A N 1
ATOM 1419 C CA . LEU A 1 181 ? -8.059 -10.119 -18.435 1.00 41.25 181 LEU A CA 1
ATOM 1420 C C . LEU A 1 181 ? -8.786 -10.815 -17.271 1.00 41.25 181 LEU A C 1
ATOM 1422 O O . LEU A 1 181 ? -9.425 -11.835 -17.501 1.00 41.25 181 LEU A O 1
ATOM 1426 N N . LEU A 1 182 ? -8.710 -10.292 -16.040 1.00 45.88 182 LEU A N 1
ATOM 1427 C CA . LEU A 1 182 ? -9.130 -11.027 -14.835 1.00 45.88 182 LEU A CA 1
ATOM 1428 C C . LEU A 1 182 ? -10.020 -10.221 -13.870 1.00 45.88 182 LEU A C 1
ATOM 1430 O O . LEU A 1 182 ? -10.041 -10.474 -12.671 1.00 45.88 182 LEU A O 1
ATOM 1434 N N . ASN A 1 183 ? -10.816 -9.284 -14.398 1.00 50.34 183 ASN A N 1
ATOM 1435 C CA . ASN A 1 183 ? -11.912 -8.615 -13.674 1.00 50.34 183 ASN A CA 1
ATOM 1436 C C . ASN A 1 183 ? -11.500 -7.691 -12.499 1.00 50.34 183 ASN A C 1
ATOM 1438 O O . ASN A 1 183 ? -12.354 -7.248 -11.730 1.00 50.34 183 ASN A O 1
ATOM 1442 N N . ILE A 1 184 ? -10.215 -7.340 -12.382 1.00 55.38 184 ILE A N 1
ATOM 1443 C CA . ILE A 1 184 ? -9.735 -6.305 -11.455 1.00 55.38 184 ILE A CA 1
ATOM 1444 C C . ILE A 1 184 ? -9.891 -4.941 -12.131 1.00 55.38 184 ILE A C 1
ATOM 1446 O O . ILE A 1 184 ? -9.432 -4.731 -13.257 1.00 55.38 184 ILE A O 1
ATOM 1450 N N . ARG A 1 185 ? -10.500 -3.961 -11.449 1.00 59.47 185 ARG A N 1
ATOM 1451 C CA . ARG A 1 185 ? -10.495 -2.576 -11.943 1.00 59.47 185 ARG A CA 1
ATOM 1452 C C . ARG A 1 185 ? -9.094 -1.999 -11.759 1.00 59.47 185 ARG A C 1
ATOM 1454 O O . ARG A 1 185 ? -8.766 -1.497 -10.684 1.00 59.47 185 ARG A O 1
ATOM 1461 N N . SER A 1 186 ? -8.278 -2.089 -12.806 1.00 60.31 186 SER A N 1
ATOM 1462 C CA . SER A 1 186 ? -6.912 -1.574 -12.811 1.00 60.31 186 SER A CA 1
ATOM 1463 C C . SER A 1 186 ? -6.818 -0.172 -13.414 1.00 60.31 186 SER A C 1
ATOM 1465 O O . SER A 1 186 ? -7.281 0.035 -14.540 1.00 60.31 186 SER A O 1
ATOM 1467 N N . LYS A 1 187 ? -6.170 0.772 -12.724 1.00 64.25 187 LYS A N 1
ATOM 1468 C CA . LYS A 1 187 ? -5.801 2.085 -13.282 1.00 64.25 187 LYS A CA 1
ATOM 1469 C C . LYS A 1 187 ? -4.285 2.252 -13.227 1.00 64.25 187 LYS A C 1
ATOM 1471 O O . LYS A 1 187 ? -3.682 2.009 -12.188 1.00 64.25 187 LYS A O 1
ATOM 1476 N N . ILE A 1 188 ? -3.683 2.659 -14.341 1.00 61.09 188 ILE A N 1
ATOM 1477 C CA . ILE A 1 188 ? -2.278 3.076 -14.361 1.00 61.09 188 ILE A CA 1
ATOM 1478 C C . ILE A 1 188 ? -2.258 4.588 -14.179 1.00 61.09 188 ILE A C 1
ATOM 1480 O O . ILE A 1 188 ? -2.981 5.294 -14.887 1.00 61.09 188 ILE A O 1
ATOM 1484 N N . VAL A 1 189 ? -1.488 5.054 -13.205 1.00 62.16 189 VAL A N 1
ATOM 1485 C CA . VAL A 1 189 ? -1.179 6.469 -13.011 1.00 62.16 189 VAL A CA 1
ATOM 1486 C C . VAL A 1 189 ? 0.222 6.684 -13.563 1.00 62.16 189 VAL A C 1
ATOM 1488 O O . VAL A 1 189 ? 1.124 5.907 -13.253 1.00 62.16 189 VAL A O 1
ATOM 1491 N N . PHE A 1 190 ? 0.364 7.682 -14.429 1.00 55.66 190 PHE A N 1
ATOM 1492 C CA . PHE A 1 190 ? 1.657 8.118 -14.930 1.00 55.66 190 PHE A CA 1
ATOM 1493 C C . PHE A 1 190 ? 2.087 9.340 -14.130 1.00 55.66 190 PHE A C 1
ATOM 1495 O O . PHE A 1 190 ? 1.300 10.274 -13.981 1.00 55.66 190 PHE A O 1
ATOM 1502 N N . ASP A 1 191 ? 3.294 9.299 -13.576 1.00 49.84 191 ASP A N 1
ATOM 1503 C CA . ASP A 1 191 ? 3.895 10.467 -12.941 1.00 49.84 191 ASP A CA 1
ATOM 1504 C C . ASP A 1 191 ? 4.488 11.377 -14.023 1.00 49.84 191 ASP A C 1
ATOM 1506 O O . ASP A 1 191 ? 5.345 10.948 -14.798 1.00 49.84 191 ASP A O 1
ATOM 1510 N N . GLU A 1 192 ? 4.023 12.624 -14.073 1.00 36.84 192 GLU A N 1
ATOM 1511 C CA . GLU A 1 192 ? 4.683 13.699 -14.814 1.00 36.84 192 GLU A CA 1
ATOM 1512 C C . GLU A 1 192 ? 5.755 14.302 -13.894 1.00 36.84 192 GLU A C 1
ATOM 1514 O O . GLU A 1 192 ? 5.449 14.709 -12.770 1.00 36.84 192 GLU A O 1
ATOM 1519 N N . PHE A 1 193 ? 7.013 14.283 -14.341 1.00 35.75 193 PHE A N 1
ATOM 1520 C CA . PHE A 1 193 ? 8.136 14.950 -13.673 1.00 35.75 193 PHE A CA 1
ATOM 1521 C C . PHE A 1 193 ? 8.305 16.372 -14.198 1.00 35.75 193 PHE A C 1
ATOM 1523 O O . PHE A 1 193 ? 8.193 16.549 -15.433 1.00 35.75 193 PHE A O 1
#

Foldseek 3Di:
DLDDDDDPVVVVVCVVPPPDDDPVRDLQALLCLPPVSCVVVVNHQALAEEEEEDLPPVSLVVLVVVRNVNNHAYEYEDCDCPDPSNVVSVVSRHHYQHADLLDLVSLLVRCARHQEYEDEFDCPV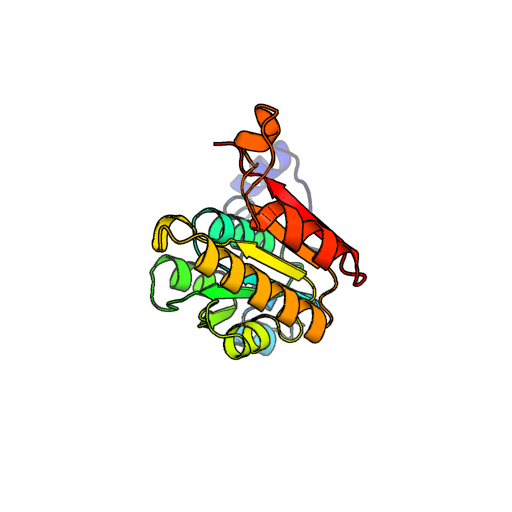PVDLVSSQSSLVSNLVSCLVNVHQEYEYEDADDPCVVVVHDDPRCNCVPNVVSCVVRNHHYDYDHDDD

InterPro domains:
  IPR000718 Peptidase M13 [PS51885] (1-53)
  IPR008030 NmrA-like domain [PF05368] (49-156)
  IPR018497 Peptidase M13, C-terminal domain [PF01431] (2-45)
  IPR024079 Metallopeptidase, catalytic domain superfamily [G3DSA:3.40.390.10] (1-50)
  IPR036291 NAD(P)-binding domain superfamily [SSF51735] (54-159)
  IPR051164 NmrA-like oxidoreductase [PTHR42748] (50-164)

pLDDT: mean 73.11, std 14.75, range [34.06, 91.31]

Sequence (193 aa):
TWCAKYREEYIALLLQYDTHSLNPARVRVPLSNLPEFSKAFNCEPPKNTCTVCGTGAQGFSVVNALLEHGKYRIRAVAKSTDNRKALLLRGKGAELVRANLDSPDACKAAVKEAHGVFLVTNFWEHHDEDREFKQGKNVVDACIEGGVKHLIFSGQENVLKLRGYACRDPRISTLRPRARLLNIRSKIVFDEF